Protein AF-A0A3B8X245-F1 (afdb_monomer_lite)

pLDDT: mean 92.54, std 6.57, range [59.41, 98.75]

Radius of gyration: 25.26 Å; chains: 1; bounding box: 71×53×71 Å

Foldseek 3Di:
DLCLVVVLFPVVLCLQPHQLQFWAFCDPPDPRHRPFDADPVRATWGQAPVVRHIDRSPQLPGRGDNADWDADPVRTIITGNNHVVSVVCVPCCNQLVNCCVVVVNHNVRVNVVSVVLSCQLPVVKDKAQDWDADPNRDIDRIFIARQDEDDDDDPQLVDPCSVVSVVVVVVSCSRSSFEPGVNGYDDFPPDPDPVVHPFAAFDEPVQDDPPDDGNGHNFGADPDLVSAQADPVQFQRDLQSDCGPVHVGPRVTRVLCNLVSCLVCVVHHDQEDEDDPDDNCPPSVVCNPVSVCSLADADPVRARSRRAYEYEDCDDGPCNVSHPHYDHDDDLQADWDKPDPVPPFDGDPVHTDIDIRDHPD

Structure (mmCIF, N/CA/C/O backbone):
data_AF-A0A3B8X245-F1
#
_entry.id   AF-A0A3B8X245-F1
#
loop_
_atom_site.group_PDB
_atom_site.id
_atom_site.type_symbol
_atom_site.label_atom_id
_atom_site.label_alt_id
_atom_site.label_comp_id
_atom_site.label_asym_id
_atom_site.label_entity_id
_atom_site.label_seq_id
_atom_site.pdbx_PDB_ins_code
_atom_site.Cartn_x
_atom_site.Cartn_y
_atom_site.Cartn_z
_atom_site.occupancy
_atom_site.B_iso_or_equiv
_atom_site.auth_seq_id
_atom_site.auth_comp_id
_atom_site.auth_asym_id
_atom_site.auth_atom_id
_atom_site.pdbx_PDB_model_num
ATOM 1 N N . GLN A 1 1 ? -5.609 14.063 13.220 1.00 95.25 1 GLN A N 1
ATOM 2 C CA . GLN A 1 1 ? -5.720 14.908 14.423 1.00 95.25 1 GLN A CA 1
ATOM 3 C C . GLN A 1 1 ? -7.136 15.433 14.669 1.00 95.25 1 GLN A C 1
ATOM 5 O O . GLN A 1 1 ? -7.716 15.056 15.671 1.00 95.25 1 GLN A O 1
ATOM 10 N N . GLN A 1 2 ? -7.721 16.263 13.792 1.00 97.88 2 GLN A N 1
ATOM 11 C CA . GLN A 1 2 ? -8.988 16.960 14.097 1.00 97.88 2 GLN A CA 1
ATOM 12 C C . GLN A 1 2 ? -10.164 16.022 14.438 1.00 97.88 2 GLN A C 1
ATOM 14 O O . GLN A 1 2 ? -10.872 16.276 15.404 1.00 97.88 2 GLN A O 1
ATOM 19 N N . LEU A 1 3 ? -10.308 14.894 13.730 1.00 97.88 3 LEU A N 1
ATOM 20 C CA . LEU A 1 3 ? -11.299 13.859 14.071 1.00 97.88 3 LEU A CA 1
ATOM 21 C C . LEU A 1 3 ? -11.069 13.237 15.461 1.00 97.88 3 LEU A C 1
ATOM 23 O O . LEU A 1 3 ? -12.033 12.958 16.164 1.00 97.88 3 LEU A O 1
ATOM 27 N N . LEU A 1 4 ? -9.803 13.058 15.865 1.00 97.38 4 LEU A N 1
ATOM 28 C CA . LEU A 1 4 ? -9.437 12.507 17.175 1.00 97.38 4 LEU A CA 1
ATOM 29 C C . LEU A 1 4 ? -9.792 13.480 18.302 1.00 97.38 4 LEU A C 1
ATOM 31 O O . LEU A 1 4 ? -10.423 13.079 19.269 1.00 97.38 4 LEU A O 1
ATOM 35 N N . LEU A 1 5 ? -9.439 14.761 18.149 1.00 97.19 5 LEU A N 1
ATOM 36 C CA . LEU A 1 5 ? -9.748 15.803 19.136 1.00 97.19 5 LEU A CA 1
ATOM 37 C C . LEU A 1 5 ? -11.254 16.038 19.300 1.00 97.19 5 LEU A C 1
ATOM 39 O O . LEU A 1 5 ? -11.704 16.386 20.385 1.00 97.19 5 LEU A O 1
ATOM 43 N N . ALA A 1 6 ? -12.022 15.872 18.222 1.00 96.69 6 ALA A N 1
ATOM 44 C CA . ALA A 1 6 ? -13.474 16.016 18.235 1.00 96.69 6 ALA A CA 1
ATOM 45 C C . ALA A 1 6 ? -14.215 14.728 18.641 1.00 96.69 6 ALA A C 1
ATOM 47 O O . ALA A 1 6 ? -15.444 14.725 18.634 1.00 96.69 6 ALA A O 1
ATOM 48 N N . GLU A 1 7 ? -13.490 13.635 18.914 1.00 95.69 7 GLU A N 1
ATOM 49 C CA . GLU A 1 7 ? -14.046 12.297 19.176 1.00 95.69 7 GLU A CA 1
ATOM 50 C C . GLU A 1 7 ? -15.028 11.815 18.088 1.00 95.69 7 GLU A C 1
ATOM 52 O O . GLU A 1 7 ? -15.938 11.024 18.328 1.00 95.69 7 GLU A O 1
ATOM 57 N N . LYS A 1 8 ? -14.831 12.271 16.846 1.00 97.31 8 LYS A N 1
ATOM 58 C CA . LYS A 1 8 ? -15.613 11.857 15.675 1.00 97.31 8 LYS A CA 1
ATOM 59 C C . LYS A 1 8 ? -14.971 10.617 15.059 1.00 97.31 8 LYS A C 1
ATOM 61 O O . LYS A 1 8 ? -14.338 10.683 14.004 1.00 97.31 8 LYS A O 1
ATOM 66 N N . ILE A 1 9 ? -15.089 9.507 15.786 1.00 97.75 9 ILE A N 1
ATOM 67 C CA . ILE A 1 9 ? -14.498 8.205 15.466 1.00 97.75 9 ILE A CA 1
ATOM 68 C C . ILE A 1 9 ? -15.558 7.117 15.626 1.00 97.75 9 ILE A C 1
ATOM 70 O O . ILE A 1 9 ? -16.249 7.053 16.641 1.00 97.75 9 ILE A O 1
ATOM 74 N N . ASP A 1 10 ? -15.637 6.207 14.660 1.00 97.56 10 ASP A N 1
ATOM 75 C CA . ASP A 1 10 ? -16.465 5.011 14.754 1.00 97.56 10 ASP A CA 1
ATOM 76 C C . ASP A 1 10 ? -15.732 3.914 15.549 1.00 97.56 10 ASP A C 1
ATOM 78 O O . ASP A 1 10 ? -15.137 2.981 15.007 1.00 97.56 10 ASP A O 1
ATOM 82 N N . PHE A 1 11 ? -15.726 4.048 16.878 1.00 96.38 11 PHE A N 1
ATOM 83 C CA . PHE A 1 11 ? -15.060 3.087 17.764 1.00 96.38 11 PHE A CA 1
ATOM 84 C C . PHE A 1 11 ? -15.636 1.672 17.638 1.00 96.38 11 PHE A C 1
ATOM 86 O O . PHE A 1 11 ? -14.890 0.697 17.733 1.00 96.38 11 PHE A O 1
ATOM 93 N N . ALA A 1 12 ? -16.944 1.547 17.391 1.00 93.31 12 ALA A N 1
ATOM 94 C CA . ALA A 1 12 ? -17.585 0.254 17.193 1.00 93.31 12 ALA A CA 1
ATOM 95 C C . ALA A 1 12 ? -17.055 -0.433 15.926 1.00 93.31 12 ALA A C 1
ATOM 97 O O . ALA A 1 12 ? -16.738 -1.623 15.970 1.00 93.31 12 ALA A O 1
ATOM 98 N N . TYR A 1 13 ? -16.899 0.313 14.829 1.00 94.88 13 TYR A N 1
ATOM 99 C CA . TYR A 1 13 ? -16.269 -0.176 13.606 1.00 94.88 13 TYR A CA 1
ATOM 100 C C . TYR A 1 13 ? -14.822 -0.625 13.856 1.00 94.88 13 TYR A C 1
ATOM 102 O O . TYR A 1 13 ? -14.446 -1.737 13.479 1.00 94.88 13 TYR A O 1
ATOM 110 N N . LEU A 1 14 ? -14.017 0.202 14.537 1.00 96.44 14 LEU A N 1
ATOM 111 C CA . LEU A 1 14 ? -12.614 -0.115 14.829 1.00 96.44 14 LEU A CA 1
ATOM 112 C C . LEU A 1 14 ? -12.464 -1.407 15.639 1.00 96.44 14 LEU A C 1
ATOM 114 O O . LEU A 1 14 ? -11.650 -2.254 15.277 1.00 96.44 14 LEU A O 1
ATOM 118 N N . VAL A 1 15 ? -13.260 -1.571 16.700 1.00 94.81 15 VAL A N 1
ATOM 119 C CA . VAL A 1 15 ? -13.257 -2.782 17.537 1.00 94.81 15 VAL A CA 1
ATOM 120 C C . VAL A 1 15 ? -13.668 -4.014 16.732 1.00 94.81 15 VAL A C 1
ATOM 122 O O . VAL A 1 15 ? -13.092 -5.083 16.913 1.00 94.81 15 VAL A O 1
ATOM 125 N N . ARG A 1 16 ? -14.664 -3.888 15.848 1.00 91.25 16 ARG A N 1
ATOM 126 C CA . ARG A 1 16 ? -15.237 -5.039 15.139 1.00 91.25 16 ARG A CA 1
ATOM 127 C C . ARG A 1 16 ? -14.434 -5.493 13.927 1.00 91.25 16 ARG A C 1
ATOM 129 O O . ARG A 1 16 ? -14.459 -6.687 13.642 1.00 91.25 16 ARG A O 1
ATOM 136 N N . TYR A 1 17 ? -13.815 -4.579 13.183 1.00 91.25 17 TYR A N 1
ATOM 137 C CA . TYR A 1 17 ? -13.345 -4.864 11.817 1.00 91.25 17 TYR A CA 1
ATOM 138 C C . TYR A 1 17 ? -11.871 -4.542 11.577 1.00 91.25 17 TYR A C 1
ATOM 140 O O . TYR A 1 17 ? -11.397 -4.637 10.446 1.00 91.25 17 TYR A O 1
ATOM 148 N N . THR A 1 18 ? -11.130 -4.146 12.612 1.00 93.88 18 THR A N 1
ATOM 149 C CA . THR A 1 18 ? -9.722 -3.757 12.472 1.00 93.88 18 THR A CA 1
ATOM 150 C C . THR A 1 18 ? -8.864 -4.356 13.581 1.00 93.88 18 THR A C 1
ATOM 152 O O . THR A 1 18 ? -9.361 -4.873 14.578 1.00 93.88 18 THR A O 1
ATOM 155 N N . ASN A 1 19 ? -7.548 -4.233 13.437 1.00 95.25 19 ASN A N 1
ATOM 156 C CA . ASN A 1 19 ? -6.578 -4.586 14.472 1.00 95.25 19 ASN A CA 1
ATOM 157 C C . ASN A 1 19 ? -6.356 -3.469 15.514 1.00 95.25 19 ASN A C 1
ATOM 159 O O . ASN A 1 19 ? -5.389 -3.522 16.268 1.00 95.25 19 ASN A O 1
ATOM 163 N N . ALA A 1 20 ? -7.231 -2.459 15.582 1.00 97.56 20 ALA A N 1
ATOM 164 C CA . ALA A 1 20 ? -7.113 -1.315 16.489 1.00 97.56 20 ALA A CA 1
ATOM 165 C C . ALA A 1 20 ? -6.941 -1.710 17.971 1.00 97.56 20 ALA A C 1
ATOM 167 O O . ALA A 1 20 ? -6.222 -1.036 18.707 1.00 97.56 20 ALA A O 1
ATOM 168 N N . GLY A 1 21 ? -7.579 -2.801 18.401 1.00 97.62 21 GLY A N 1
ATOM 169 C CA . GLY A 1 21 ? -7.492 -3.318 19.770 1.00 97.62 21 GLY A CA 1
ATOM 170 C C . GLY A 1 21 ? -6.406 -4.370 20.005 1.00 97.62 21 GLY A C 1
ATOM 171 O O . GLY A 1 21 ? -6.296 -4.879 21.120 1.00 97.62 21 GLY A O 1
ATOM 172 N N . TRP A 1 22 ? -5.627 -4.737 18.983 1.00 98.06 22 TRP A N 1
ATOM 173 C CA . TRP A 1 22 ? -4.540 -5.702 19.146 1.00 98.06 22 TRP A CA 1
ATOM 174 C C . TRP A 1 22 ? -3.392 -5.057 19.918 1.00 98.06 22 TRP A C 1
ATOM 176 O O . TRP A 1 22 ? -3.025 -3.908 19.658 1.00 98.06 22 TRP A O 1
ATOM 186 N N . LEU A 1 23 ? -2.818 -5.802 20.856 1.00 98.69 23 LEU A N 1
ATOM 187 C CA . LEU A 1 23 ? -1.697 -5.359 21.669 1.00 98.69 23 LEU A CA 1
ATOM 188 C C . LEU A 1 23 ? -0.399 -5.425 20.866 1.00 98.69 23 LEU A C 1
ATOM 190 O O . LEU A 1 23 ? -0.027 -6.468 20.331 1.00 98.69 23 LEU A O 1
ATOM 194 N N . VAL A 1 24 ? 0.301 -4.300 20.817 1.00 98.38 24 VAL A N 1
ATOM 195 C CA . VAL A 1 24 ? 1.635 -4.146 20.241 1.00 98.38 24 VAL A CA 1
ATOM 196 C C . VAL A 1 24 ? 2.646 -4.139 21.380 1.00 98.38 24 VAL A C 1
ATOM 198 O O . VAL A 1 24 ? 2.454 -3.436 22.371 1.00 98.38 24 VAL A O 1
ATOM 201 N N . ILE A 1 25 ? 3.710 -4.925 21.247 1.00 98.19 25 ILE A N 1
ATOM 202 C CA . ILE A 1 25 ? 4.822 -4.965 22.197 1.00 98.19 25 ILE A CA 1
ATOM 203 C C . ILE A 1 25 ? 5.540 -3.612 22.156 1.00 98.19 25 ILE A C 1
ATOM 205 O O . ILE A 1 25 ? 6.021 -3.203 21.102 1.00 98.19 25 ILE A O 1
ATOM 209 N N . ASP A 1 26 ? 5.606 -2.932 23.299 1.00 96.88 26 ASP A N 1
ATOM 210 C CA . ASP A 1 26 ? 6.295 -1.649 23.472 1.00 96.88 26 ASP A CA 1
ATOM 211 C C . ASP A 1 26 ? 7.496 -1.877 24.395 1.00 96.88 26 ASP A C 1
ATOM 213 O O . ASP A 1 26 ? 7.421 -1.751 25.625 1.00 96.88 26 ASP A O 1
ATOM 217 N N . LYS A 1 27 ? 8.596 -2.324 23.784 1.00 95.38 27 LYS A N 1
ATOM 218 C CA . LYS A 1 27 ? 9.840 -2.706 24.454 1.00 95.38 27 LYS A CA 1
ATOM 219 C C . LYS A 1 27 ? 11.038 -2.223 23.628 1.00 95.38 27 LYS A C 1
ATOM 221 O O . LYS A 1 27 ? 11.743 -3.049 23.039 1.00 95.38 27 LYS A O 1
ATOM 226 N N . PRO A 1 28 ? 11.306 -0.903 23.612 1.00 93.88 28 PRO A N 1
ATOM 227 C CA . PRO A 1 28 ? 12.330 -0.314 22.760 1.00 93.88 28 PRO A CA 1
ATOM 228 C C . PRO A 1 28 ? 13.678 -1.038 22.844 1.00 93.88 28 PRO A C 1
ATOM 230 O O . PRO A 1 28 ? 14.217 -1.262 23.930 1.00 93.88 28 PRO A O 1
ATOM 233 N N . GLY A 1 29 ? 14.225 -1.397 21.681 1.00 92.12 29 GLY A N 1
ATOM 234 C CA . GLY A 1 29 ? 15.515 -2.083 21.548 1.00 92.12 29 GLY A CA 1
ATOM 235 C C . GLY A 1 29 ? 15.463 -3.612 21.651 1.00 92.12 29 GLY A C 1
ATOM 236 O O . GLY A 1 29 ? 16.478 -4.260 21.400 1.00 92.12 29 GLY A O 1
ATOM 237 N N . ALA A 1 30 ? 14.314 -4.209 21.980 1.00 92.44 30 ALA A N 1
ATOM 238 C CA . ALA A 1 30 ? 14.121 -5.651 21.847 1.00 92.44 30 ALA A CA 1
ATOM 239 C C . ALA A 1 30 ? 13.837 -6.039 20.385 1.00 92.44 30 ALA A C 1
ATOM 241 O O . ALA A 1 30 ? 13.227 -5.281 19.639 1.00 92.44 30 ALA A O 1
ATOM 242 N N . GLY A 1 31 ? 14.233 -7.248 19.973 1.00 88.19 31 GLY A N 1
ATOM 243 C CA . GLY A 1 31 ? 14.028 -7.717 18.591 1.00 88.19 31 GLY A CA 1
ATOM 244 C C . GLY A 1 31 ? 12.560 -7.908 18.187 1.00 88.19 31 GLY A C 1
ATOM 245 O O . GLY A 1 31 ? 12.262 -7.999 17.003 1.00 88.19 31 GLY A O 1
ATOM 246 N N . ASN A 1 32 ? 11.648 -7.967 19.160 1.00 89.81 32 ASN A N 1
ATOM 247 C CA . ASN A 1 32 ? 10.203 -8.074 18.958 1.00 89.81 32 ASN A CA 1
ATOM 248 C C . ASN A 1 32 ? 9.446 -6.766 19.248 1.00 89.81 32 ASN A C 1
ATOM 250 O O . ASN A 1 32 ? 8.216 -6.780 19.305 1.00 89.81 32 ASN A O 1
ATOM 254 N N . ASP A 1 33 ? 10.160 -5.658 19.453 1.00 94.75 33 ASP A N 1
ATOM 255 C CA . ASP A 1 33 ? 9.560 -4.335 19.613 1.00 94.75 33 ASP A CA 1
ATOM 256 C C . ASP A 1 33 ? 8.705 -3.971 18.389 1.00 94.75 33 ASP A C 1
ATOM 258 O O . ASP A 1 33 ? 9.106 -4.190 17.245 1.00 94.75 33 ASP A O 1
ATOM 262 N N . GLY A 1 34 ? 7.498 -3.451 18.621 1.00 93.12 34 GLY A N 1
ATOM 263 C CA . GLY A 1 34 ? 6.558 -3.092 17.557 1.00 93.12 34 GLY A CA 1
ATOM 264 C C . GLY A 1 34 ? 5.823 -4.267 16.895 1.00 93.12 34 GLY A C 1
ATOM 265 O O . GLY A 1 34 ? 4.984 -4.030 16.023 1.00 93.12 34 GLY A O 1
ATOM 266 N N . LEU A 1 35 ? 6.081 -5.517 17.300 1.00 93.62 35 LEU A N 1
ATOM 267 C CA . LEU A 1 35 ? 5.308 -6.679 16.850 1.00 93.62 35 LEU A CA 1
ATOM 268 C C . LEU A 1 35 ? 4.018 -6.842 17.666 1.00 93.62 35 LEU A C 1
ATOM 270 O O . LEU A 1 35 ? 3.926 -6.410 18.815 1.00 93.62 35 LEU A O 1
ATOM 274 N N . PHE A 1 36 ? 3.014 -7.507 17.088 1.00 95.81 36 PHE A N 1
ATOM 275 C CA . PHE A 1 36 ? 1.818 -7.887 17.841 1.00 95.81 36 PHE A CA 1
ATOM 276 C C . PHE A 1 36 ? 2.149 -8.950 18.889 1.00 95.81 36 PHE A C 1
ATOM 278 O O . PHE A 1 36 ? 2.793 -9.955 18.581 1.00 95.81 36 PHE A O 1
ATOM 285 N N . ALA A 1 37 ? 1.658 -8.748 20.109 1.00 97.06 37 ALA A N 1
ATOM 286 C CA . ALA A 1 37 ? 1.676 -9.763 21.148 1.00 97.06 37 ALA A CA 1
ATOM 287 C C . ALA A 1 37 ? 0.764 -10.927 20.738 1.00 97.06 37 ALA A C 1
ATOM 289 O O . ALA A 1 37 ? -0.358 -10.710 20.269 1.00 97.06 37 ALA A O 1
ATOM 290 N N . ARG A 1 38 ? 1.251 -12.156 20.912 1.00 96.38 38 ARG A N 1
ATOM 291 C CA . ARG A 1 38 ? 0.539 -13.382 20.545 1.00 96.38 38 ARG A CA 1
ATOM 292 C C . ARG A 1 38 ? 0.535 -14.380 21.697 1.00 96.38 38 ARG A C 1
ATOM 294 O O . ARG A 1 38 ? 1.453 -14.361 22.516 1.00 96.38 38 ARG A O 1
ATOM 301 N N . ASP A 1 39 ? -0.497 -15.215 21.759 1.00 95.38 39 ASP A N 1
ATOM 302 C CA . ASP A 1 39 ? -0.526 -16.382 22.647 1.00 95.38 39 ASP A CA 1
ATOM 303 C C . ASP A 1 39 ? 0.306 -17.553 22.084 1.00 95.38 39 ASP A C 1
ATOM 305 O O . ASP A 1 39 ? 0.930 -17.449 21.025 1.00 95.38 39 ASP A O 1
ATOM 309 N N . GLU A 1 40 ? 0.329 -18.675 22.809 1.00 94.56 40 GLU A N 1
ATOM 310 C CA . GLU A 1 40 ? 1.066 -19.889 22.423 1.00 94.56 40 GLU A CA 1
ATOM 311 C C . GLU A 1 40 ? 0.555 -20.522 21.116 1.00 94.56 40 GLU A C 1
ATOM 313 O O . GLU A 1 40 ? 1.298 -21.227 20.435 1.00 94.56 40 GLU A O 1
ATOM 318 N N . GLU A 1 41 ? -0.694 -20.245 20.741 1.00 95.00 41 GLU A N 1
ATOM 319 C CA . GLU A 1 41 ? -1.337 -20.722 19.511 1.00 95.00 41 GLU A CA 1
ATOM 320 C C . GLU A 1 41 ? -1.095 -19.764 18.331 1.00 95.00 41 GLU A C 1
ATOM 322 O O . GLU A 1 41 ? -1.481 -20.045 17.196 1.00 95.00 41 GLU A O 1
ATOM 327 N N . GLY A 1 42 ? -0.428 -18.632 18.582 1.00 92.38 42 GLY A N 1
ATOM 328 C CA . GLY A 1 42 ? -0.141 -17.602 17.595 1.00 92.38 42 GLY A CA 1
ATOM 329 C C . GLY A 1 42 ? -1.287 -16.614 17.374 1.00 92.38 42 GLY A C 1
ATOM 330 O O . GLY A 1 42 ? -1.175 -15.760 16.487 1.00 92.38 42 GLY A O 1
ATOM 331 N N . ASN A 1 43 ? -2.367 -16.660 18.158 1.00 94.94 43 ASN A N 1
ATOM 332 C CA . ASN A 1 43 ? -3.452 -15.690 18.046 1.00 94.94 43 ASN A CA 1
ATOM 333 C C . ASN A 1 43 ? -3.000 -14.321 18.575 1.00 94.94 43 ASN A C 1
ATOM 335 O O . ASN A 1 43 ? -2.304 -14.257 19.589 1.00 94.94 43 ASN A O 1
ATOM 339 N N . PRO A 1 44 ? -3.394 -13.207 17.935 1.00 96.06 44 PRO A N 1
ATOM 340 C CA . PRO A 1 44 ? -3.111 -11.877 18.460 1.00 96.06 44 PRO A CA 1
ATOM 341 C C . PRO A 1 44 ? -3.866 -11.633 19.772 1.00 96.06 44 PRO A C 1
ATOM 343 O O . PRO A 1 44 ? -5.030 -12.010 19.917 1.00 96.06 44 PRO A O 1
ATOM 346 N N . LEU A 1 45 ? -3.215 -10.960 20.716 1.00 98.31 45 LEU A N 1
ATOM 347 C CA . LEU A 1 45 ? -3.786 -10.640 22.023 1.00 98.31 45 LEU A CA 1
ATOM 348 C C . LEU A 1 45 ? -4.453 -9.261 22.038 1.00 98.31 45 LEU A C 1
ATOM 350 O O . LEU A 1 45 ? -3.972 -8.314 21.416 1.00 98.31 45 LEU A O 1
ATOM 354 N N . CYS A 1 46 ? -5.526 -9.128 22.815 1.00 98.50 46 CYS A N 1
ATOM 355 C CA . CYS A 1 46 ? -6.112 -7.853 23.231 1.00 98.50 46 CYS A CA 1
ATOM 356 C C . CYS A 1 46 ? -6.301 -7.821 24.752 1.00 98.50 46 CYS A C 1
ATOM 358 O O . CYS A 1 46 ? -6.339 -8.869 25.397 1.00 98.50 46 CYS A O 1
ATOM 360 N N . TRP A 1 47 ? -6.506 -6.632 25.323 1.00 98.50 47 TRP A N 1
ATOM 361 C CA . TRP A 1 47 ? -7.132 -6.525 26.642 1.00 98.50 47 TRP A CA 1
ATOM 362 C C . TRP A 1 47 ? -8.649 -6.465 26.477 1.00 98.50 47 TRP A C 1
ATOM 364 O O . TRP A 1 47 ? -9.168 -5.493 25.925 1.00 98.50 47 TRP A O 1
ATOM 374 N N . ASP A 1 48 ? -9.357 -7.502 26.912 1.00 97.81 48 ASP A N 1
ATOM 375 C CA . ASP A 1 48 ? -10.811 -7.572 26.805 1.00 97.81 48 ASP A CA 1
ATOM 376 C C . ASP A 1 48 ? -11.483 -6.745 27.905 1.00 97.81 48 ASP A C 1
ATOM 378 O O . ASP A 1 48 ? -11.226 -6.922 29.094 1.00 97.81 48 ASP A O 1
ATOM 382 N N . GLY A 1 49 ? -12.363 -5.828 27.509 1.00 96.25 49 GLY A N 1
ATOM 383 C CA . GLY A 1 49 ? -13.117 -4.984 28.429 1.00 96.25 49 GLY A CA 1
ATOM 384 C C . GLY A 1 49 ? -14.190 -5.733 29.220 1.00 96.25 49 GLY A C 1
ATOM 385 O O . GLY A 1 49 ? -14.563 -5.257 30.289 1.00 96.25 49 GLY A O 1
ATOM 386 N N . ASN A 1 50 ? -14.668 -6.887 28.734 1.00 94.94 50 ASN A N 1
ATOM 387 C CA . ASN A 1 50 ? -15.692 -7.668 29.431 1.00 94.94 50 ASN A CA 1
ATOM 388 C C . ASN A 1 50 ? -15.097 -8.484 30.584 1.00 94.94 50 ASN A C 1
ATOM 390 O O . ASN A 1 50 ? -15.645 -8.476 31.685 1.00 94.94 50 ASN A O 1
ATOM 394 N N . SER A 1 51 ? -13.986 -9.187 30.343 1.00 96.31 51 SER A N 1
ATOM 395 C CA . SER A 1 51 ? -13.300 -9.976 31.374 1.00 96.31 51 SER A CA 1
ATOM 396 C C . SER A 1 51 ? -12.272 -9.185 32.185 1.00 96.31 51 SER A C 1
ATOM 398 O O . SER A 1 51 ? -11.784 -9.695 33.190 1.00 96.31 51 SER A O 1
ATOM 400 N N . ASP A 1 52 ? -11.912 -7.984 31.726 1.00 96.75 52 ASP A N 1
ATOM 401 C CA . ASP A 1 52 ? -10.808 -7.169 32.243 1.00 96.75 52 ASP A CA 1
ATOM 402 C C . ASP A 1 52 ? -9.488 -7.951 32.345 1.00 96.75 52 ASP A C 1
ATOM 404 O O . ASP A 1 52 ? -8.814 -7.968 33.374 1.00 96.75 52 ASP A O 1
ATOM 408 N N . ALA A 1 53 ? -9.150 -8.662 31.266 1.00 97.19 53 ALA A N 1
ATOM 409 C CA . ALA A 1 53 ? -7.981 -9.533 31.191 1.00 97.19 53 ALA A CA 1
ATOM 410 C C . ALA A 1 53 ? -7.475 -9.671 29.747 1.00 97.19 53 ALA A C 1
ATOM 412 O O . ALA A 1 53 ? -8.135 -9.247 28.796 1.00 97.19 53 ALA A O 1
ATOM 413 N N . LEU A 1 54 ? -6.310 -10.300 29.575 1.00 98.00 54 LEU A N 1
ATOM 414 C CA . LEU A 1 54 ? -5.824 -10.704 28.256 1.00 98.00 54 LEU A CA 1
ATOM 415 C C . LEU A 1 54 ? -6.764 -11.739 27.628 1.00 98.00 54 LEU A C 1
ATOM 417 O O . LEU A 1 54 ? -7.177 -12.692 28.287 1.00 98.00 54 LEU A O 1
ATOM 421 N N . ALA A 1 55 ? -7.050 -11.566 26.342 1.00 97.50 55 ALA A N 1
ATOM 422 C CA . ALA A 1 55 ? -7.868 -12.479 25.558 1.00 97.50 55 ALA A CA 1
ATOM 423 C C . ALA A 1 55 ? -7.370 -12.564 24.110 1.00 97.50 55 ALA A C 1
ATOM 425 O O . ALA A 1 55 ? -6.614 -11.710 23.641 1.00 97.50 55 ALA A O 1
ATOM 426 N N . ASN A 1 56 ? -7.839 -13.583 23.391 1.00 97.06 56 ASN A N 1
ATOM 427 C CA . ASN A 1 56 ? -7.662 -13.689 21.947 1.00 97.06 56 ASN A CA 1
ATOM 428 C C . ASN A 1 56 ? -8.473 -12.583 21.245 1.00 97.06 56 ASN A C 1
ATOM 430 O O . ASN A 1 56 ? -9.704 -12.577 21.302 1.00 97.06 56 ASN A O 1
ATOM 434 N N . ALA A 1 57 ? -7.786 -11.678 20.547 1.00 95.44 57 ALA A N 1
ATOM 435 C CA . ALA A 1 57 ? -8.398 -10.550 19.847 1.00 95.44 57 ALA A CA 1
ATOM 436 C C . ALA A 1 57 ? -9.279 -10.964 18.656 1.00 95.44 57 ALA A C 1
ATOM 438 O O . ALA A 1 57 ? -10.071 -10.159 18.172 1.00 95.44 57 ALA A O 1
ATOM 439 N N . MET A 1 58 ? -9.148 -12.207 18.184 1.00 92.75 58 MET A N 1
ATOM 440 C CA . MET A 1 58 ? -9.961 -12.789 17.113 1.00 92.75 58 MET A CA 1
ATOM 441 C C . MET A 1 58 ? -11.217 -13.500 17.627 1.00 92.75 58 MET A C 1
ATOM 443 O O . MET A 1 58 ? -12.022 -13.968 16.821 1.00 92.75 58 MET A O 1
ATOM 447 N N . ALA A 1 59 ? -11.409 -13.615 18.945 1.00 93.19 59 ALA A N 1
ATOM 448 C CA . ALA A 1 59 ? -12.602 -14.251 19.487 1.00 93.19 59 ALA A CA 1
ATOM 449 C C . ALA A 1 59 ? -13.851 -13.395 19.203 1.00 93.19 59 ALA A C 1
ATOM 451 O O . ALA A 1 59 ? -13.884 -12.205 19.502 1.00 93.19 59 ALA A O 1
ATOM 452 N N . ALA A 1 60 ? -14.918 -14.014 18.686 1.00 88.88 60 ALA A N 1
ATOM 453 C CA . ALA A 1 60 ? -16.150 -13.323 18.275 1.00 88.88 60 ALA A CA 1
ATOM 454 C C . ALA A 1 60 ? -16.807 -12.469 19.383 1.00 88.88 60 ALA A C 1
ATOM 456 O O . ALA A 1 60 ? -17.473 -11.471 19.089 1.00 88.88 60 ALA A O 1
ATOM 457 N N . GLY A 1 61 ? -16.633 -12.879 20.645 1.00 88.38 61 GLY A N 1
ATOM 458 C CA . GLY A 1 61 ? -17.147 -12.197 21.836 1.00 88.38 61 GLY A CA 1
ATOM 459 C C . GLY A 1 61 ? -16.156 -11.248 22.515 1.00 88.38 61 GLY A C 1
ATOM 460 O O . GLY A 1 61 ? -16.501 -10.680 23.551 1.00 88.38 61 GLY A O 1
ATOM 461 N N . ALA A 1 62 ? -14.944 -11.086 21.977 1.00 92.62 62 ALA A N 1
ATOM 462 C CA . ALA A 1 62 ? -13.976 -10.151 22.530 1.00 92.62 62 ALA A CA 1
ATOM 463 C C . ALA A 1 62 ? -14.479 -8.708 22.379 1.00 92.62 62 ALA A C 1
ATOM 465 O O . ALA A 1 62 ? -15.026 -8.316 21.346 1.00 92.62 62 ALA A O 1
ATOM 466 N N . SER A 1 63 ? -14.232 -7.900 23.405 1.00 95.06 63 SER A N 1
ATOM 467 C CA . SER A 1 63 ? -14.436 -6.456 23.423 1.00 95.06 63 SER A CA 1
ATOM 468 C C . SER A 1 63 ? -13.109 -5.738 23.718 1.00 95.06 63 SER A C 1
ATOM 470 O O . SER A 1 63 ? -12.945 -5.178 24.808 1.00 95.06 63 SER A O 1
ATOM 472 N N . PRO A 1 64 ? -12.147 -5.739 22.771 1.00 97.31 64 PRO A N 1
ATOM 473 C CA . PRO A 1 64 ? -10.853 -5.087 22.940 1.00 97.31 64 PRO A CA 1
ATOM 474 C C . PRO A 1 64 ? -10.945 -3.633 23.420 1.00 97.31 64 PRO A C 1
ATOM 476 O O . PRO A 1 64 ? -11.628 -2.804 22.811 1.00 97.31 64 PRO A O 1
ATOM 479 N N . ARG A 1 65 ? -10.190 -3.287 24.466 1.00 97.94 65 ARG A N 1
ATOM 480 C CA . ARG A 1 65 ? -9.932 -1.889 24.824 1.00 97.94 65 ARG A CA 1
ATOM 481 C C . ARG A 1 65 ? -8.983 -1.262 23.802 1.00 97.94 65 ARG A C 1
ATOM 483 O O . ARG A 1 65 ? -7.955 -1.838 23.456 1.00 97.94 65 ARG A O 1
ATOM 490 N N . LEU A 1 66 ? -9.321 -0.061 23.340 1.00 98.00 66 LEU A N 1
ATOM 491 C CA . LEU A 1 66 ? -8.541 0.661 22.327 1.00 98.00 66 LEU A CA 1
ATOM 492 C C . LEU A 1 66 ? -7.463 1.579 22.917 1.00 98.00 66 LEU A C 1
ATOM 494 O O . LEU A 1 66 ? -6.587 2.031 22.188 1.00 98.00 66 LEU A O 1
ATOM 498 N N . THR A 1 67 ? -7.523 1.854 24.217 1.00 97.12 67 THR A N 1
ATOM 499 C CA . THR A 1 67 ? -6.607 2.758 24.920 1.00 97.12 67 THR A CA 1
ATOM 500 C C . THR A 1 67 ? -5.995 2.088 26.143 1.00 97.12 67 THR A C 1
ATOM 502 O O . THR A 1 67 ? -6.475 1.047 26.608 1.00 97.12 67 THR A O 1
ATOM 505 N N . GLY A 1 68 ? -4.935 2.696 26.672 1.00 96.75 68 GLY A N 1
ATOM 506 C CA . GLY A 1 68 ? -4.256 2.252 27.889 1.00 96.75 68 GLY A CA 1
ATOM 507 C C . GLY A 1 68 ? -2.968 1.474 27.641 1.00 96.75 68 GLY A C 1
ATOM 508 O O . GLY A 1 68 ? -2.494 1.337 26.516 1.00 96.75 68 GLY A O 1
ATOM 509 N N . GLU A 1 69 ? -2.387 0.993 28.734 1.00 97.94 69 GLU A N 1
ATOM 510 C CA . GLU A 1 69 ? -1.130 0.252 28.745 1.00 97.94 69 GLU A CA 1
ATOM 511 C C . GLU A 1 69 ? -1.305 -0.982 29.610 1.00 97.94 69 GLU A C 1
ATOM 513 O O . GLU A 1 69 ? -1.862 -0.907 30.707 1.00 97.94 69 GLU A O 1
ATOM 518 N N . TYR A 1 70 ? -0.833 -2.111 29.103 1.00 98.12 70 TYR A N 1
ATOM 519 C CA . TYR A 1 70 ? -1.058 -3.412 29.707 1.00 98.12 70 TYR A CA 1
ATOM 520 C C . TYR A 1 70 ? 0.269 -4.142 29.863 1.00 98.12 70 TYR A C 1
ATOM 522 O O . TYR A 1 70 ? 1.228 -3.900 29.128 1.00 98.12 70 TYR A O 1
ATOM 530 N N . THR A 1 71 ? 0.314 -5.049 30.830 1.00 97.56 71 THR A N 1
ATOM 531 C CA . THR A 1 71 ? 1.494 -5.866 31.110 1.00 97.56 71 THR A CA 1
ATOM 532 C C . THR A 1 71 ? 1.191 -7.304 30.720 1.00 97.56 71 THR A C 1
ATOM 534 O O . THR A 1 71 ? 0.228 -7.896 31.209 1.00 97.56 71 THR A O 1
ATOM 537 N N . LEU A 1 72 ? 2.004 -7.857 29.823 1.00 96.94 72 LEU A N 1
ATOM 538 C CA . LEU A 1 72 ? 1.963 -9.264 29.433 1.00 96.94 72 LEU A CA 1
ATOM 539 C C . LEU A 1 72 ? 2.476 -10.163 30.580 1.00 96.94 72 LEU A C 1
ATOM 541 O O . LEU A 1 72 ? 3.134 -9.669 31.499 1.00 96.94 72 LEU A O 1
ATOM 545 N N . PRO A 1 73 ? 2.217 -11.486 30.554 1.00 95.12 73 PRO A N 1
ATOM 546 C CA . PRO A 1 73 ? 2.602 -12.389 31.646 1.00 95.12 73 PRO A CA 1
ATOM 547 C C . PRO A 1 73 ? 4.110 -12.434 31.940 1.00 95.12 73 PRO A C 1
ATOM 549 O O . PRO A 1 73 ? 4.512 -12.699 33.070 1.00 95.12 73 PRO A O 1
ATOM 552 N N . ASP A 1 74 ? 4.947 -12.148 30.941 1.00 94.00 74 ASP A N 1
ATOM 553 C CA . ASP A 1 74 ? 6.408 -12.066 31.058 1.00 94.00 74 ASP A CA 1
ATOM 554 C C . ASP A 1 74 ? 6.905 -10.706 31.601 1.00 94.00 74 ASP A C 1
ATOM 556 O O . ASP A 1 74 ? 8.111 -10.470 31.685 1.00 94.00 74 ASP A O 1
ATOM 560 N N . GLY A 1 75 ? 5.987 -9.800 31.955 1.00 95.56 75 GLY A N 1
ATOM 561 C CA . GLY A 1 75 ? 6.279 -8.441 32.405 1.00 95.56 75 GLY A CA 1
ATOM 562 C C . GLY A 1 75 ? 6.499 -7.433 31.273 1.00 95.56 75 GLY A C 1
ATOM 563 O O . GLY A 1 75 ? 6.756 -6.262 31.553 1.00 95.56 75 GLY A O 1
ATOM 564 N N . THR A 1 76 ? 6.409 -7.848 30.006 1.00 96.88 76 THR A N 1
ATOM 565 C CA . THR A 1 76 ? 6.573 -6.950 28.859 1.00 96.88 76 THR A CA 1
ATOM 566 C C . THR A 1 76 ? 5.383 -5.990 28.757 1.00 96.88 76 THR A C 1
ATOM 568 O O . THR A 1 76 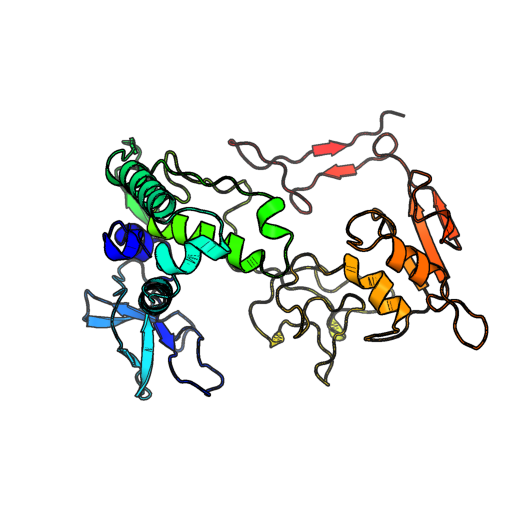? 4.225 -6.391 28.870 1.00 96.88 76 THR A O 1
ATOM 571 N N . ARG A 1 77 ? 5.663 -4.702 28.533 1.00 98.06 77 ARG A N 1
ATOM 572 C CA . ARG A 1 77 ? 4.640 -3.678 28.290 1.00 98.06 77 ARG A CA 1
ATOM 573 C C . ARG A 1 77 ? 4.070 -3.835 26.882 1.00 98.06 77 ARG A C 1
ATOM 575 O O . ARG A 1 77 ? 4.814 -4.035 25.923 1.00 98.06 77 ARG A O 1
ATOM 582 N N . ALA A 1 78 ? 2.754 -3.727 26.766 1.00 98.31 78 ALA A N 1
ATOM 583 C CA . ALA A 1 78 ? 2.049 -3.763 25.499 1.00 98.31 78 ALA A CA 1
ATOM 584 C C . ALA A 1 78 ? 0.928 -2.719 25.456 1.00 98.31 78 ALA A C 1
ATOM 586 O O . ALA A 1 78 ? 0.308 -2.391 26.470 1.00 98.31 78 ALA A O 1
ATOM 587 N N . VAL A 1 79 ? 0.679 -2.183 24.266 1.00 98.50 79 VAL A N 1
ATOM 588 C CA . VAL A 1 79 ? -0.203 -1.034 24.042 1.00 98.50 79 VAL A CA 1
ATOM 589 C C . VAL A 1 79 ? -1.119 -1.338 22.853 1.00 98.50 79 VAL A C 1
ATOM 591 O O . VAL A 1 79 ? -0.628 -1.864 21.853 1.00 98.50 79 VAL A O 1
ATOM 594 N N . PRO A 1 80 ? -2.431 -1.043 22.905 1.00 98.62 80 PRO A N 1
ATOM 595 C CA . PRO A 1 80 ? -3.298 -1.232 21.746 1.00 98.62 80 PRO A CA 1
ATOM 596 C C . PRO A 1 80 ? -2.809 -0.441 20.524 1.00 98.62 80 PRO A C 1
ATOM 598 O O . PRO A 1 80 ? -2.346 0.696 20.645 1.00 98.62 80 PRO A O 1
ATOM 601 N N . ALA A 1 81 ? -2.953 -1.005 19.324 1.00 98.31 81 ALA A N 1
ATOM 602 C CA . ALA A 1 81 ? -2.529 -0.347 18.086 1.00 98.31 81 ALA A CA 1
ATOM 603 C C . ALA A 1 81 ? -3.187 1.034 17.880 1.00 98.31 81 ALA A C 1
ATOM 605 O O . ALA A 1 81 ? -2.546 1.964 17.381 1.00 98.31 81 ALA A O 1
ATOM 606 N N . PHE A 1 82 ? -4.450 1.191 18.293 1.00 98.31 82 PHE A N 1
ATOM 607 C CA . PHE A 1 82 ? -5.156 2.472 18.247 1.00 98.31 82 PHE A CA 1
ATOM 608 C C . PHE A 1 82 ? -4.507 3.529 19.137 1.00 98.31 82 PHE A C 1
ATOM 610 O O . PHE A 1 82 ? -4.320 4.650 18.679 1.00 98.31 82 PHE A O 1
ATOM 617 N N . GLU A 1 83 ? -4.126 3.185 20.367 1.00 98.12 83 GLU A N 1
ATOM 618 C CA . GLU A 1 83 ? -3.460 4.099 21.300 1.00 98.12 83 GLU A CA 1
ATOM 619 C C . GLU A 1 83 ? -2.154 4.642 20.699 1.00 98.12 83 GLU A C 1
ATOM 621 O O . GLU A 1 83 ? -1.919 5.850 20.714 1.00 98.12 83 GLU A O 1
ATOM 626 N N . LEU A 1 84 ? -1.333 3.782 20.084 1.00 97.56 84 LEU A N 1
ATOM 627 C CA . LEU A 1 84 ? -0.100 4.204 19.406 1.00 97.56 84 LEU A CA 1
ATOM 628 C C . LEU A 1 84 ? -0.381 5.150 18.227 1.00 97.56 84 LEU A C 1
ATOM 630 O O . LEU A 1 84 ? 0.298 6.167 18.058 1.00 97.56 84 LEU A O 1
ATOM 634 N N . MET A 1 85 ? -1.400 4.838 17.421 1.00 97.44 85 MET A N 1
ATOM 635 C CA . MET A 1 85 ? -1.841 5.689 16.314 1.00 97.44 85 MET A CA 1
ATOM 636 C C . MET A 1 85 ? -2.355 7.042 16.827 1.00 97.44 85 MET A C 1
ATOM 638 O O . MET A 1 85 ? -1.939 8.086 16.320 1.00 97.44 85 MET A O 1
ATOM 642 N N . ALA A 1 86 ? -3.204 7.036 17.854 1.00 97.62 86 ALA A N 1
ATOM 643 C CA . ALA A 1 86 ? -3.785 8.231 18.446 1.00 97.62 86 ALA A CA 1
ATOM 644 C C . ALA A 1 86 ? -2.698 9.134 19.034 1.00 97.62 86 ALA A C 1
ATOM 646 O O . ALA A 1 86 ? -2.645 10.304 18.665 1.00 97.62 86 ALA A O 1
ATOM 647 N N . ARG A 1 87 ? -1.771 8.593 19.842 1.00 96.56 87 ARG A N 1
ATOM 648 C CA . ARG A 1 87 ? -0.606 9.330 20.370 1.00 96.56 87 ARG A CA 1
ATOM 649 C C . ARG A 1 87 ? 0.168 10.023 19.255 1.00 96.56 87 ARG A C 1
ATOM 651 O O . ARG A 1 87 ? 0.435 11.216 19.342 1.00 96.56 87 ARG A O 1
ATOM 658 N N . ARG A 1 88 ? 0.471 9.296 18.172 1.00 96.19 88 ARG A N 1
ATOM 659 C CA . ARG A 1 88 ? 1.203 9.852 17.028 1.00 96.19 88 ARG A CA 1
ATOM 660 C C . ARG A 1 88 ? 0.454 11.006 16.368 1.00 96.19 88 ARG A C 1
ATOM 662 O O . ARG A 1 88 ? 1.068 12.019 16.071 1.00 96.19 88 ARG A O 1
ATOM 669 N N . TYR A 1 89 ? -0.838 10.845 16.087 1.00 96.56 89 TYR A N 1
ATOM 670 C CA . TYR A 1 89 ? -1.612 11.836 15.331 1.00 96.56 89 TYR A CA 1
ATOM 671 C C . TYR A 1 89 ? -2.239 12.939 16.185 1.00 96.56 89 TYR A C 1
ATOM 673 O O . TYR A 1 89 ? -2.826 13.858 15.607 1.00 96.56 89 TYR A O 1
ATOM 681 N N . LEU A 1 90 ? -2.165 12.839 17.513 1.00 97.50 90 LEU A N 1
ATOM 682 C CA . LEU A 1 90 ? -2.505 13.905 18.454 1.00 97.50 90 LEU A CA 1
ATOM 683 C C . LEU A 1 90 ? -1.333 14.853 18.713 1.00 97.50 90 LEU A C 1
ATOM 685 O O . LEU A 1 90 ? -1.586 15.974 19.137 1.00 97.50 90 LEU A O 1
ATOM 689 N N . ASP A 1 91 ? -0.100 14.446 18.402 1.00 97.88 91 ASP A N 1
ATOM 690 C CA . ASP A 1 91 ? 1.082 15.306 18.479 1.00 97.88 91 ASP A CA 1
ATOM 691 C C . ASP A 1 91 ? 0.875 16.632 17.719 1.00 97.88 91 ASP A C 1
ATOM 693 O O . ASP A 1 91 ? 0.279 16.665 16.632 1.00 97.88 91 ASP A O 1
ATOM 697 N N . ASP A 1 92 ? 1.370 17.728 18.296 1.00 97.19 92 ASP A N 1
ATOM 698 C CA . ASP A 1 92 ? 1.214 19.087 17.768 1.00 97.19 92 ASP A CA 1
ATOM 699 C C . ASP A 1 92 ? 1.833 19.262 16.374 1.00 97.19 92 ASP A C 1
ATOM 701 O O . ASP A 1 92 ? 1.381 20.118 15.607 1.00 97.19 92 ASP A O 1
ATOM 705 N N . ALA A 1 93 ? 2.793 18.414 15.988 1.00 97.25 93 ALA A N 1
ATOM 706 C CA . ALA A 1 93 ? 3.353 18.376 14.639 1.00 97.25 93 ALA A CA 1
ATOM 707 C C . ALA A 1 93 ? 2.307 18.043 13.558 1.00 97.25 93 ALA A C 1
ATOM 709 O O . ALA A 1 93 ? 2.513 18.367 12.390 1.00 97.25 93 ALA A O 1
ATOM 710 N N . TYR A 1 94 ? 1.174 17.429 13.925 1.00 96.88 94 TYR A N 1
ATOM 711 C CA . TYR A 1 94 ? 0.045 17.166 13.021 1.00 96.88 94 TYR A CA 1
ATOM 712 C C . TYR A 1 94 ? -1.086 18.197 13.148 1.00 96.88 94 TYR A C 1
ATOM 714 O O . TYR A 1 94 ? -2.179 17.979 12.607 1.00 96.88 94 TYR A O 1
ATOM 722 N N . SER A 1 95 ? -0.852 19.307 13.857 1.00 98.06 95 SER A N 1
ATOM 723 C CA . SER A 1 95 ? -1.825 20.394 13.940 1.00 98.06 95 SER A CA 1
ATOM 724 C C . SER A 1 95 ? -2.048 21.069 12.588 1.00 98.06 95 SER A C 1
ATOM 726 O O . SER A 1 95 ? -1.114 21.161 11.788 1.00 98.06 95 SER A O 1
ATOM 728 N N . PRO A 1 96 ? -3.272 21.560 12.304 1.00 98.31 96 PRO A N 1
ATOM 729 C CA . PRO A 1 96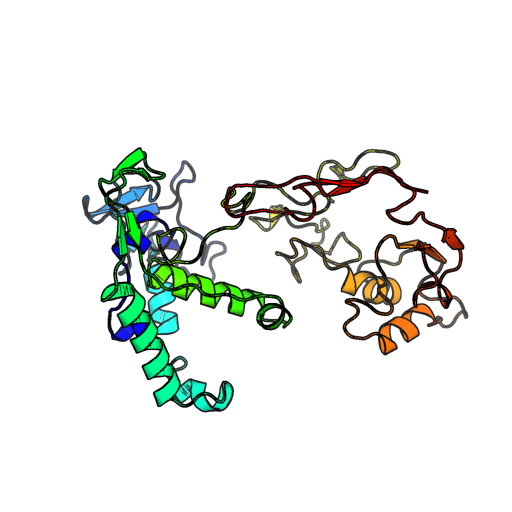 ? -3.544 22.348 11.109 1.00 98.31 96 PRO A CA 1
ATOM 730 C C . PRO A 1 96 ? -2.554 23.500 10.924 1.00 98.31 96 PRO A C 1
ATOM 732 O O . PRO A 1 96 ? -2.158 23.778 9.801 1.00 98.31 96 PRO A O 1
ATOM 735 N N . GLU A 1 97 ? -2.137 24.140 12.017 1.00 98.31 97 GLU A N 1
ATOM 736 C CA . GLU A 1 97 ? -1.113 25.185 12.033 1.00 98.31 97 GLU A CA 1
ATOM 737 C C . GLU A 1 97 ? 0.256 24.654 11.607 1.00 98.31 97 GLU A C 1
ATOM 739 O O . GLU A 1 97 ? 0.877 25.238 10.723 1.00 98.31 97 GLU A O 1
ATOM 744 N N . ALA A 1 98 ? 0.713 23.546 12.195 1.00 98.19 98 ALA A N 1
ATOM 745 C CA . ALA A 1 98 ? 2.037 22.992 11.924 1.00 98.19 98 ALA A CA 1
ATOM 746 C C . ALA A 1 98 ? 2.205 22.506 10.476 1.00 98.19 98 ALA A C 1
ATOM 748 O O . ALA A 1 98 ? 3.297 22.598 9.919 1.00 98.19 98 ALA A O 1
ATOM 749 N N . VAL A 1 99 ? 1.136 21.999 9.851 1.00 97.62 99 VAL A N 1
ATOM 750 C CA . VAL A 1 99 ? 1.209 21.402 8.504 1.00 97.62 99 VAL A CA 1
ATOM 751 C C . VAL A 1 99 ? 0.805 22.356 7.375 1.00 97.62 99 VAL A C 1
ATOM 753 O O . VAL A 1 99 ? 0.970 22.009 6.202 1.00 97.62 99 VAL A O 1
ATOM 756 N N . ALA A 1 100 ? 0.257 23.535 7.683 1.00 98.06 100 ALA A N 1
ATOM 757 C CA . ALA A 1 100 ? -0.309 24.432 6.672 1.00 98.06 100 ALA A CA 1
ATOM 758 C C . ALA A 1 100 ? 0.721 24.890 5.636 1.00 98.06 100 ALA A C 1
ATOM 760 O O . ALA A 1 100 ? 0.467 24.785 4.437 1.00 98.06 100 ALA A O 1
ATOM 761 N N . ASP A 1 101 ? 1.898 25.327 6.085 1.00 97.31 101 ASP A N 1
ATOM 762 C CA . ASP A 1 101 ? 2.950 25.818 5.191 1.00 97.31 101 ASP A CA 1
ATOM 763 C C . ASP A 1 101 ? 3.489 24.700 4.289 1.00 97.31 101 ASP A C 1
ATOM 765 O O . ASP A 1 101 ? 3.679 24.900 3.091 1.00 97.31 101 ASP A O 1
ATOM 769 N N . GLN A 1 102 ? 3.674 23.495 4.841 1.00 96.06 102 GLN A N 1
ATOM 770 C CA . GLN A 1 102 ? 4.175 22.340 4.091 1.00 96.06 102 GLN A CA 1
ATOM 771 C C . GLN A 1 102 ? 3.165 21.837 3.051 1.00 96.06 102 GLN A C 1
ATOM 773 O O . GLN A 1 102 ? 3.550 21.406 1.965 1.00 96.06 102 GLN A O 1
ATOM 778 N N . THR A 1 103 ? 1.877 21.845 3.392 1.00 95.81 103 THR A N 1
ATOM 779 C CA . THR A 1 103 ? 0.814 21.326 2.518 1.00 95.81 103 THR A CA 1
ATOM 780 C C . THR A 1 103 ? 0.271 22.373 1.548 1.00 95.81 103 THR A C 1
ATOM 782 O O . THR A 1 103 ? -0.359 22.011 0.556 1.00 95.81 103 THR A O 1
ATOM 785 N N . GLY A 1 104 ? 0.474 23.662 1.833 1.00 97.69 104 GLY A N 1
ATOM 786 C CA . GLY A 1 104 ? -0.171 24.769 1.128 1.00 97.69 104 GLY A CA 1
ATOM 787 C C . GLY A 1 104 ? -1.674 24.893 1.414 1.00 97.69 104 GLY A C 1
ATOM 788 O O . GLY A 1 104 ? -2.367 25.640 0.723 1.00 97.69 104 GLY A O 1
ATOM 789 N N . VAL A 1 105 ? -2.203 24.168 2.408 1.00 98.19 105 VAL A N 1
ATOM 790 C CA . VAL A 1 105 ? -3.626 24.169 2.774 1.00 98.19 105 VAL A CA 1
ATOM 791 C C . VAL A 1 105 ? -3.810 24.928 4.082 1.00 98.19 105 VAL A C 1
ATOM 793 O O . VAL A 1 105 ? -3.198 24.605 5.094 1.00 98.19 105 VAL A O 1
ATOM 796 N N . THR A 1 106 ? -4.684 25.938 4.091 1.00 98.50 106 THR A N 1
ATOM 797 C CA . THR A 1 106 ? -4.860 26.781 5.282 1.00 98.50 106 THR A CA 1
ATOM 798 C C . THR A 1 106 ? -5.398 25.985 6.480 1.00 98.50 106 THR A C 1
ATOM 800 O O . THR A 1 106 ? -6.232 25.089 6.289 1.00 98.50 106 THR A O 1
ATOM 803 N N . PRO A 1 107 ? -5.044 26.357 7.728 1.00 98.69 107 PRO A N 1
ATOM 804 C CA . PRO A 1 107 ? -5.546 25.671 8.920 1.00 98.69 107 PRO A CA 1
ATOM 805 C C . PRO A 1 107 ? -7.080 25.614 8.977 1.00 98.69 107 PRO A C 1
ATOM 807 O O . PRO A 1 107 ? -7.667 24.599 9.353 1.00 98.69 107 PRO A O 1
ATOM 810 N N . GLY A 1 108 ? -7.749 26.694 8.553 1.00 98.69 108 GLY A N 1
ATOM 811 C CA . GLY A 1 108 ? -9.209 26.753 8.458 1.00 98.69 108 GLY A CA 1
ATOM 812 C C . GLY A 1 108 ? -9.788 25.756 7.450 1.00 98.69 108 GLY A C 1
ATOM 813 O O . GLY A 1 108 ? -10.808 25.134 7.730 1.00 98.69 108 GLY A O 1
ATOM 814 N N . THR A 1 109 ? -9.116 25.539 6.315 1.00 98.75 109 THR A N 1
ATOM 815 C CA . THR A 1 109 ? -9.534 24.537 5.322 1.00 98.75 109 THR A CA 1
ATOM 816 C C . THR A 1 109 ? -9.375 23.121 5.860 1.00 98.75 109 THR A C 1
ATOM 818 O O . THR A 1 109 ? -10.295 22.325 5.714 1.00 98.75 109 THR A O 1
ATOM 821 N N . ILE A 1 110 ? -8.262 22.812 6.530 1.00 98.44 110 ILE A N 1
ATOM 822 C CA . ILE A 1 110 ? -8.033 21.489 7.132 1.00 98.44 110 ILE A CA 1
ATOM 823 C C . ILE A 1 110 ? -9.126 21.167 8.160 1.00 98.44 110 ILE A C 1
ATOM 825 O O . ILE A 1 110 ? -9.709 20.084 8.126 1.00 98.44 110 ILE A O 1
ATOM 829 N N . ARG A 1 111 ? -9.443 22.118 9.049 1.00 98.56 111 ARG A N 1
ATOM 830 C CA . ARG A 1 111 ? -10.522 21.962 10.038 1.00 98.56 111 ARG A CA 1
ATOM 831 C C . ARG A 1 111 ? -11.885 21.788 9.386 1.00 98.56 111 ARG A C 1
ATOM 833 O O . ARG A 1 111 ? -12.619 20.883 9.769 1.00 98.56 111 ARG A O 1
ATOM 840 N N . ARG A 1 112 ? -12.203 22.626 8.395 1.00 98.62 112 ARG A N 1
ATOM 841 C CA . ARG A 1 112 ? -13.462 22.544 7.650 1.00 98.62 112 ARG A CA 1
ATOM 842 C C . ARG A 1 112 ? -13.616 21.177 6.987 1.00 98.62 112 ARG A C 1
ATOM 844 O O . ARG A 1 112 ? -14.635 20.540 7.197 1.00 98.62 112 ARG A O 1
ATOM 851 N N . LEU A 1 113 ? -12.595 20.695 6.275 1.00 98.19 113 LEU A N 1
ATOM 852 C CA . LEU A 1 113 ? -12.622 19.376 5.637 1.00 98.19 113 LEU A CA 1
ATOM 853 C C . LEU A 1 113 ? -12.812 18.250 6.661 1.00 98.19 113 LEU A C 1
ATOM 855 O O . LEU A 1 113 ? -13.611 17.351 6.435 1.00 98.19 113 LEU A O 1
ATOM 859 N N . ALA A 1 114 ? -12.121 18.300 7.804 1.00 98.25 114 ALA A N 1
ATOM 860 C CA . ALA A 1 114 ? -12.320 17.312 8.864 1.00 98.25 114 ALA A CA 1
ATOM 861 C C . ALA A 1 114 ? -13.749 17.345 9.435 1.00 98.25 114 ALA A C 1
ATOM 863 O O . ALA A 1 114 ? -14.323 16.289 9.689 1.00 98.25 114 ALA A O 1
ATOM 864 N N . SER A 1 115 ? -14.324 18.539 9.605 1.00 98.38 115 SER A N 1
ATOM 865 C CA . SER A 1 115 ? -15.705 18.716 10.065 1.00 98.38 115 SER A CA 1
ATOM 866 C C . SER A 1 115 ? -16.720 18.203 9.046 1.00 98.38 115 SER A C 1
ATOM 868 O O . SER A 1 115 ? -17.625 17.478 9.429 1.00 98.38 115 SER A O 1
ATOM 870 N N . GLU A 1 116 ? -16.553 18.526 7.762 1.00 98.19 116 GLU A N 1
ATOM 871 C CA . GLU A 1 116 ? -17.431 18.061 6.678 1.00 98.19 116 GLU A CA 1
ATOM 872 C C . GLU A 1 116 ? -17.404 16.531 6.556 1.00 98.19 116 GLU A C 1
ATOM 874 O O . GLU A 1 116 ? -18.448 15.902 6.402 1.00 98.19 116 GLU A O 1
ATOM 879 N N . LEU A 1 117 ? -16.223 15.912 6.690 1.00 98.00 117 LEU A N 1
ATOM 880 C CA . LEU A 1 117 ? -16.091 14.452 6.725 1.00 98.00 117 LEU A CA 1
ATOM 881 C C . LEU A 1 117 ? -16.813 13.840 7.934 1.00 98.00 117 LEU A C 1
ATOM 883 O O . LEU A 1 117 ? -17.484 12.821 7.791 1.00 98.00 117 LEU A O 1
ATOM 887 N N . ALA A 1 118 ? -16.678 14.449 9.115 1.00 98.06 118 ALA A N 1
ATOM 888 C CA . ALA A 1 118 ? -17.353 13.984 10.322 1.00 98.06 118 ALA A CA 1
ATOM 889 C C . ALA A 1 118 ? -18.878 14.147 10.235 1.00 98.06 118 ALA A C 1
ATOM 891 O O . ALA A 1 118 ? -19.605 13.234 10.613 1.00 98.06 118 ALA A O 1
ATOM 892 N N . GLU A 1 119 ? -19.366 15.279 9.732 1.00 98.06 119 GLU A N 1
ATOM 893 C CA . GLU A 1 119 ? -20.794 15.533 9.532 1.00 98.06 119 GLU A CA 1
ATOM 894 C C . GLU A 1 119 ? -21.389 14.511 8.556 1.00 98.06 119 GLU A C 1
ATOM 896 O O . GLU A 1 119 ? -22.353 13.824 8.889 1.00 98.06 119 GLU A O 1
ATOM 901 N N . ALA A 1 120 ? -20.764 14.327 7.389 1.00 97.56 120 ALA A N 1
ATOM 902 C CA . ALA A 1 120 ? -21.220 13.350 6.404 1.00 97.56 120 ALA A CA 1
ATOM 903 C C . ALA A 1 120 ? -21.231 11.920 6.970 1.00 97.56 120 ALA A C 1
ATOM 905 O O . ALA A 1 120 ? -22.195 11.190 6.768 1.00 97.56 120 ALA A O 1
ATOM 906 N N . ALA A 1 121 ? -20.192 11.516 7.709 1.00 97.25 121 ALA A N 1
ATOM 907 C CA . ALA A 1 121 ? -20.125 10.175 8.283 1.00 97.25 121 ALA A CA 1
ATOM 908 C C . ALA A 1 121 ? -21.136 9.963 9.427 1.00 97.25 121 ALA A C 1
ATOM 910 O O . ALA A 1 121 ? -21.821 8.941 9.460 1.00 97.25 121 ALA A O 1
ATOM 911 N N . PHE A 1 122 ? -21.239 10.894 10.377 1.00 96.56 122 PHE A N 1
ATOM 912 C CA . PHE A 1 122 ? -21.950 10.660 11.641 1.00 96.56 122 PHE A CA 1
ATOM 913 C C . PHE A 1 122 ? -23.348 11.280 11.716 1.00 96.56 122 PHE A C 1
ATOM 915 O O . PHE A 1 122 ? -24.158 10.817 12.512 1.00 96.56 122 PHE A O 1
ATOM 922 N N . GLU A 1 123 ? -23.648 12.302 10.914 1.00 96.69 123 GLU A N 1
ATOM 923 C CA . GLU A 1 123 ? -24.933 13.021 10.954 1.00 96.69 123 GLU A CA 1
ATOM 924 C C . GLU A 1 123 ? -25.819 12.708 9.742 1.00 96.69 123 GLU A C 1
ATOM 926 O O . GLU A 1 123 ? -27.030 12.911 9.793 1.00 96.69 123 GLU A O 1
ATOM 931 N N . GLN A 1 124 ? -25.240 12.150 8.674 1.00 96.06 124 GLN A N 1
ATOM 932 C CA . GLN A 1 124 ? -25.951 11.717 7.465 1.00 96.06 124 GLN A CA 1
ATOM 933 C C . GLN A 1 124 ? -25.878 10.194 7.279 1.00 96.06 124 GLN A C 1
ATOM 935 O O . GLN A 1 124 ? -25.719 9.693 6.168 1.00 96.06 124 GLN A O 1
ATOM 940 N N . GLU A 1 125 ? -25.969 9.448 8.381 1.00 94.62 125 GLU A N 1
ATOM 941 C CA . GLU A 1 125 ? -25.912 7.985 8.380 1.00 94.62 125 GLU A CA 1
ATOM 942 C C . GLU A 1 125 ? -26.980 7.369 7.456 1.00 94.62 125 GLU A C 1
ATOM 944 O O . GLU A 1 125 ? -28.153 7.749 7.477 1.00 94.62 125 GLU A O 1
ATOM 949 N N . VAL A 1 126 ? -26.569 6.390 6.646 1.00 96.06 126 VAL A N 1
ATOM 950 C CA . VAL A 1 126 ? -27.464 5.644 5.754 1.00 96.06 126 VAL A CA 1
ATOM 951 C C . VAL A 1 126 ? -27.847 4.337 6.433 1.00 96.06 126 VAL A C 1
ATOM 953 O O . VAL A 1 126 ? -26.999 3.471 6.609 1.00 96.06 126 VAL A O 1
ATOM 956 N N . VAL A 1 127 ? -29.119 4.157 6.775 1.00 97.00 127 VAL A N 1
ATOM 957 C CA . VAL A 1 127 ? -29.610 2.913 7.386 1.00 97.00 127 VAL A CA 1
ATOM 958 C C . VAL A 1 127 ? -30.432 2.138 6.368 1.00 97.00 127 VAL A C 1
ATOM 960 O O . VAL A 1 127 ? -31.402 2.662 5.819 1.00 97.00 127 VAL A O 1
ATOM 963 N N . LEU A 1 128 ? -30.043 0.891 6.110 1.00 97.19 128 LEU A N 1
ATOM 964 C CA . LEU A 1 128 ? -30.806 -0.033 5.274 1.00 97.19 128 LEU A CA 1
ATOM 965 C C . LEU A 1 128 ? -31.316 -1.191 6.134 1.00 97.19 128 LEU A C 1
ATOM 967 O O . LEU A 1 128 ? -30.526 -1.852 6.811 1.00 97.19 128 LEU A O 1
ATOM 971 N N . ASP A 1 129 ? -32.615 -1.480 6.048 1.00 97.12 129 ASP A N 1
ATOM 972 C CA . ASP A 1 129 ? -33.270 -2.617 6.714 1.00 97.12 129 ASP A CA 1
ATOM 973 C C . ASP A 1 129 ? -32.968 -3.941 5.990 1.00 97.12 129 ASP A C 1
ATOM 975 O O . ASP A 1 129 ? -33.855 -4.636 5.491 1.00 97.12 129 ASP A O 1
ATOM 979 N N . ILE A 1 130 ? -31.678 -4.254 5.871 1.00 96.56 130 ILE A N 1
ATOM 980 C CA . ILE A 1 130 ? -31.160 -5.454 5.223 1.00 96.56 130 ILE A CA 1
ATOM 981 C C . ILE A 1 130 ? -30.367 -6.235 6.275 1.00 96.56 130 ILE A C 1
ATOM 983 O O . ILE A 1 130 ? -29.308 -5.764 6.706 1.00 96.56 130 ILE A O 1
ATOM 987 N N . PRO A 1 131 ? -30.848 -7.417 6.697 1.00 96.81 131 PRO A N 1
ATOM 988 C CA . PRO A 1 131 ? -30.113 -8.244 7.633 1.00 96.81 131 PRO A CA 1
ATOM 989 C C . PRO A 1 131 ? -28.873 -8.839 6.964 1.00 96.81 131 PRO A C 1
ATOM 991 O O . PRO A 1 131 ? -28.885 -9.167 5.774 1.00 96.81 131 PRO A O 1
ATOM 994 N N . TRP A 1 132 ? -27.801 -9.000 7.732 1.00 94.62 132 TRP A N 1
ATOM 995 C CA . TRP A 1 132 ? -26.555 -9.596 7.255 1.00 94.62 132 TRP A CA 1
ATOM 996 C C . TRP A 1 132 ? -25.790 -10.275 8.390 1.00 94.62 132 TRP A C 1
ATOM 998 O O . TRP A 1 132 ? -26.040 -10.023 9.568 1.00 94.62 132 TRP A O 1
ATOM 1008 N N . THR A 1 133 ? -24.857 -11.151 8.032 1.00 94.50 133 THR A N 1
ATOM 1009 C CA . THR A 1 133 ? -23.985 -11.847 8.982 1.00 94.50 133 THR A CA 1
ATOM 1010 C C . THR A 1 133 ? -22.561 -11.355 8.792 1.00 94.50 133 THR A C 1
ATOM 1012 O O . THR A 1 133 ? -22.059 -11.350 7.668 1.00 94.50 133 THR A O 1
ATOM 1015 N N . ASP A 1 134 ? -21.914 -10.935 9.875 1.00 91.50 134 ASP A N 1
ATOM 1016 C CA . ASP A 1 134 ? -20.530 -10.469 9.812 1.00 91.50 134 ASP A CA 1
ATOM 1017 C C . ASP A 1 134 ? -19.502 -11.612 9.845 1.00 91.50 134 ASP A C 1
ATOM 1019 O O . ASP A 1 134 ? -19.844 -12.790 9.964 1.00 91.50 134 ASP A O 1
ATOM 1023 N N . TRP A 1 135 ? -18.216 -11.261 9.743 1.00 87.44 135 TRP A N 1
ATOM 1024 C CA . TRP A 1 135 ? -17.106 -12.222 9.712 1.00 87.44 135 TRP A CA 1
ATOM 1025 C C . TRP A 1 135 ? -17.040 -13.140 10.944 1.00 87.44 135 TRP A C 1
ATOM 1027 O O . TRP A 1 135 ? -16.477 -14.229 10.863 1.00 87.44 135 TRP A O 1
ATOM 1037 N N . ALA A 1 136 ? -17.610 -12.709 12.074 1.00 89.69 136 ALA A N 1
ATOM 1038 C CA . ALA A 1 136 ? -17.636 -13.450 13.329 1.00 89.69 136 ALA A CA 1
ATOM 1039 C C . ALA A 1 136 ? -18.916 -14.296 13.484 1.00 89.69 136 ALA A C 1
ATOM 1041 O O . ALA A 1 136 ? -19.145 -14.877 14.546 1.00 89.69 136 ALA A O 1
ATOM 1042 N N . GLY A 1 137 ? -19.763 -14.360 12.450 1.00 92.06 137 GLY A N 1
ATOM 1043 C CA . GLY A 1 137 ? -21.021 -15.105 12.462 1.00 92.06 137 GLY A CA 1
ATOM 1044 C C . GLY A 1 137 ? -22.164 -14.392 13.188 1.00 92.06 137 GLY A C 1
ATOM 1045 O O . GLY A 1 137 ? -23.179 -15.023 13.477 1.00 92.06 137 GLY A O 1
ATOM 1046 N N . ARG A 1 138 ? -22.028 -13.098 13.513 1.00 90.75 138 ARG A N 1
ATOM 1047 C CA . ARG A 1 138 ? -23.057 -12.348 14.250 1.00 90.75 138 ARG A CA 1
ATOM 1048 C C . ARG A 1 138 ? -24.104 -11.811 13.283 1.00 90.75 138 ARG A C 1
ATOM 1050 O O . ARG A 1 138 ? -23.760 -11.158 12.299 1.00 90.75 138 ARG A O 1
ATOM 1057 N N . GLU A 1 139 ? -25.375 -12.043 13.591 1.00 94.38 139 GLU A N 1
ATOM 1058 C CA . GLU A 1 139 ? -26.490 -11.475 12.833 1.00 94.38 139 GLU A CA 1
ATOM 1059 C C . GLU A 1 139 ? -26.683 -9.992 13.173 1.00 94.38 139 GLU A C 1
ATOM 1061 O O . GLU A 1 139 ? -26.843 -9.608 14.333 1.00 94.38 139 GLU A O 1
ATOM 1066 N N . GLN A 1 140 ? -26.695 -9.159 12.141 1.00 94.19 140 GLN A N 1
ATOM 1067 C CA . GLN A 1 140 ? -27.033 -7.744 12.193 1.00 94.19 140 GLN A CA 1
ATOM 1068 C C . GLN A 1 140 ? -28.391 -7.558 11.515 1.00 94.19 140 GLN A C 1
ATOM 1070 O O . GLN A 1 140 ? -28.644 -8.130 10.457 1.00 94.19 140 GLN A O 1
ATOM 1075 N N . GLN A 1 141 ? -29.270 -6.752 12.108 1.00 97.00 141 GLN A N 1
ATOM 1076 C CA . GLN A 1 141 ? -30.613 -6.515 11.558 1.00 97.00 141 GLN A CA 1
ATOM 1077 C C . GLN A 1 141 ? -30.626 -5.444 10.459 1.00 97.00 141 GLN A C 1
ATOM 1079 O O . GLN A 1 141 ? -31.528 -5.426 9.626 1.00 97.00 141 GLN A O 1
ATOM 1084 N N . GLN A 1 142 ? -29.635 -4.552 10.469 1.00 96.69 142 GLN A N 1
ATOM 1085 C CA . GLN A 1 142 ? -29.532 -3.409 9.567 1.00 96.69 142 GLN A CA 1
ATOM 1086 C C . GLN A 1 142 ? -28.093 -3.251 9.067 1.00 96.69 142 GLN A C 1
ATOM 1088 O O . GLN A 1 142 ? -27.129 -3.616 9.751 1.00 96.69 142 GLN A O 1
ATOM 1093 N N . MET A 1 143 ? -27.946 -2.660 7.883 1.00 95.44 143 MET A N 1
ATOM 1094 C CA . MET A 1 143 ? -26.668 -2.161 7.380 1.00 95.44 143 MET A CA 1
ATOM 1095 C C . MET A 1 143 ? -26.559 -0.675 7.697 1.00 95.44 143 MET A C 1
ATOM 1097 O O . MET A 1 143 ? -27.415 0.111 7.289 1.00 95.44 143 MET A O 1
ATOM 1101 N N . ILE A 1 144 ? -25.495 -0.305 8.408 1.00 95.25 144 ILE A N 1
ATOM 1102 C CA . ILE A 1 144 ? -25.211 1.075 8.795 1.00 95.25 144 ILE A CA 1
ATOM 1103 C C . ILE A 1 144 ? -24.125 1.632 7.878 1.00 95.25 144 ILE A C 1
ATOM 1105 O O . ILE A 1 144 ? -23.028 1.085 7.798 1.00 95.25 144 ILE A O 1
ATOM 1109 N N . GLY A 1 145 ? -24.461 2.696 7.160 1.00 95.12 145 GLY A N 1
ATOM 1110 C CA . GLY A 1 145 ? -23.638 3.366 6.166 1.00 95.12 145 GLY A CA 1
ATOM 1111 C C . GLY A 1 145 ? -23.087 4.696 6.651 1.00 95.12 145 GLY A C 1
ATOM 1112 O O . GLY A 1 145 ? -23.808 5.517 7.213 1.00 95.12 145 GLY A O 1
ATOM 1113 N N . ARG A 1 146 ? -21.808 4.926 6.362 1.00 96.44 146 ARG A N 1
ATOM 1114 C CA . ARG A 1 146 ? -21.088 6.182 6.583 1.00 96.44 146 ARG A CA 1
ATOM 1115 C C . ARG A 1 146 ? -20.741 6.741 5.194 1.00 96.44 146 ARG A C 1
ATOM 1117 O O . ARG A 1 146 ? -19.772 6.260 4.605 1.00 96.44 146 ARG A O 1
ATOM 1124 N N . PRO A 1 147 ? -21.528 7.670 4.614 1.00 96.06 147 PRO A N 1
ATOM 1125 C CA . PRO A 1 147 ? -21.465 8.008 3.186 1.00 96.06 147 PRO A CA 1
ATOM 1126 C C . PRO A 1 147 ? -20.283 8.920 2.811 1.00 96.06 147 PRO A C 1
ATOM 1128 O O . PRO A 1 147 ? -20.444 10.018 2.282 1.00 96.06 147 PRO A O 1
ATOM 1131 N N . VAL A 1 148 ? -19.066 8.454 3.080 1.00 96.31 148 VAL A N 1
ATOM 1132 C CA . VAL A 1 148 ? -17.810 9.106 2.716 1.00 96.31 148 VAL A CA 1
ATOM 1133 C C . VAL A 1 148 ? -16.963 8.100 1.946 1.00 96.31 148 VAL A C 1
ATOM 1135 O O . VAL A 1 148 ? -16.620 7.039 2.456 1.00 96.31 148 VAL A O 1
ATOM 1138 N N . SER A 1 149 ? -16.573 8.443 0.721 1.00 93.12 149 SER A N 1
ATOM 1139 C CA . SER A 1 149 ? -15.684 7.619 -0.100 1.00 93.12 149 SER A CA 1
ATOM 1140 C C . SER A 1 149 ? -14.485 8.438 -0.559 1.00 93.12 149 SER A C 1
ATOM 1142 O O . SER A 1 149 ? -14.625 9.584 -0.986 1.00 93.12 149 SER A O 1
ATOM 1144 N N . PHE A 1 150 ? -13.295 7.840 -0.498 1.00 91.69 150 PHE A N 1
ATOM 1145 C CA . PHE A 1 150 ? -12.081 8.446 -1.037 1.00 91.69 150 PHE A CA 1
ATOM 1146 C C . PHE A 1 150 ? -11.705 7.742 -2.336 1.00 91.69 150 PHE A C 1
ATOM 1148 O O . PHE A 1 150 ? -11.501 6.528 -2.364 1.00 91.69 150 PHE A O 1
ATOM 1155 N N . HIS A 1 151 ? -11.546 8.523 -3.402 1.00 87.81 151 HIS A N 1
ATOM 1156 C CA . HIS A 1 151 ? -11.037 8.040 -4.678 1.00 87.81 151 HIS A CA 1
ATOM 1157 C C . HIS A 1 151 ? -9.626 8.564 -4.897 1.00 87.81 151 HIS A C 1
ATOM 1159 O O . HIS A 1 151 ? -9.416 9.737 -5.197 1.00 87.81 151 HIS A O 1
ATOM 1165 N N . ALA A 1 152 ? -8.656 7.666 -4.758 1.00 86.50 152 ALA A N 1
ATOM 1166 C CA . ALA A 1 152 ? -7.261 7.950 -5.025 1.00 86.50 152 ALA A CA 1
ATOM 1167 C C . ALA A 1 152 ? -6.681 6.927 -6.006 1.00 86.50 152 ALA A C 1
ATOM 1169 O O . ALA A 1 152 ? -7.094 5.769 -6.045 1.00 86.50 152 ALA A O 1
ATOM 1170 N N . MET A 1 153 ? -5.745 7.380 -6.836 1.00 84.75 153 MET A N 1
ATOM 1171 C CA . MET A 1 153 ? -5.096 6.571 -7.869 1.00 84.75 153 MET A CA 1
ATOM 1172 C C . MET A 1 153 ? -3.599 6.915 -7.900 1.00 84.75 153 MET A C 1
ATOM 1174 O O . MET A 1 153 ? -3.017 7.230 -6.865 1.00 84.75 153 MET A O 1
ATOM 1178 N N . ARG A 1 154 ? -2.965 6.881 -9.076 1.00 80.94 154 ARG A N 1
ATOM 1179 C CA . ARG A 1 154 ? -1.506 6.942 -9.236 1.00 80.94 154 ARG A CA 1
ATOM 1180 C C . ARG A 1 154 ? -0.840 8.186 -8.656 1.00 80.94 154 ARG A C 1
ATOM 1182 O O . ARG A 1 154 ? 0.300 8.081 -8.226 1.00 80.94 154 ARG A O 1
ATOM 1189 N N . GLY A 1 155 ? -1.509 9.342 -8.657 1.00 86.69 155 GLY A N 1
ATOM 1190 C CA . GLY A 1 155 ? -0.888 10.608 -8.247 1.00 86.69 155 GLY A CA 1
ATOM 1191 C C . GLY A 1 155 ? -0.268 10.533 -6.851 1.00 86.69 155 GLY A C 1
ATOM 1192 O O . GLY A 1 155 ? 0.926 10.745 -6.696 1.00 86.69 155 GLY A O 1
ATOM 1193 N N . ILE A 1 156 ? -1.054 10.124 -5.855 1.00 88.75 156 ILE A N 1
ATOM 1194 C CA . ILE A 1 156 ? -0.607 10.074 -4.456 1.00 88.75 156 ILE A CA 1
ATOM 1195 C C . ILE A 1 156 ? 0.376 8.933 -4.151 1.00 88.75 156 ILE A C 1
ATOM 1197 O O . ILE A 1 156 ? 1.002 8.936 -3.092 1.00 88.75 156 ILE A O 1
ATOM 1201 N N . SER A 1 157 ? 0.476 7.941 -5.043 1.00 86.31 157 SER A N 1
ATOM 1202 C CA . SER A 1 157 ? 1.291 6.742 -4.843 1.00 86.31 157 SER A CA 1
ATOM 1203 C C . SER A 1 157 ? 2.635 6.804 -5.574 1.00 86.31 157 SER A C 1
ATOM 1205 O O . SER A 1 157 ? 3.515 6.007 -5.273 1.00 86.31 157 SER A O 1
ATOM 1207 N N . ALA A 1 158 ? 2.816 7.719 -6.534 1.00 85.56 158 ALA A N 1
ATOM 1208 C CA . ALA A 1 158 ? 4.005 7.811 -7.390 1.00 85.56 158 ALA A CA 1
ATOM 1209 C C . ALA A 1 158 ? 5.152 8.639 -6.771 1.00 85.56 158 ALA A C 1
ATOM 1211 O O . ALA A 1 158 ? 5.852 9.374 -7.469 1.00 85.56 158 ALA A O 1
ATOM 1212 N N . HIS A 1 159 ? 5.333 8.536 -5.455 1.00 86.31 159 HIS A N 1
ATOM 1213 C CA . HIS A 1 159 ? 6.364 9.231 -4.682 1.00 86.31 159 HIS A CA 1
ATOM 1214 C C . HIS A 1 159 ? 7.025 8.249 -3.709 1.00 86.31 159 HIS A C 1
ATOM 1216 O O . HIS A 1 159 ? 6.429 7.228 -3.365 1.00 86.31 159 HIS A O 1
ATOM 1222 N N . SER A 1 160 ? 8.226 8.563 -3.218 1.00 83.94 160 SER A N 1
ATOM 1223 C CA . SER A 1 160 ? 8.984 7.681 -2.312 1.00 83.94 160 SER A CA 1
ATOM 1224 C C . SER A 1 160 ? 8.233 7.335 -1.019 1.00 83.94 160 SER A C 1
ATOM 1226 O O . SER A 1 160 ? 8.393 6.247 -0.479 1.00 83.94 160 SER A O 1
ATOM 1228 N N . ASN A 1 161 ? 7.359 8.226 -0.546 1.00 87.81 161 ASN A N 1
ATOM 1229 C CA . ASN A 1 161 ? 6.491 8.019 0.615 1.00 87.81 161 ASN A CA 1
ATOM 1230 C C . ASN A 1 161 ? 5.041 7.643 0.246 1.00 87.81 161 ASN A C 1
ATOM 1232 O O . ASN A 1 161 ? 4.173 7.630 1.122 1.00 87.81 161 ASN A O 1
ATOM 1236 N N . GLY A 1 162 ? 4.763 7.326 -1.025 1.00 89.75 162 GLY A N 1
ATOM 1237 C CA . GLY A 1 162 ? 3.413 7.085 -1.544 1.00 89.75 162 GLY A CA 1
ATOM 1238 C C . GLY A 1 162 ? 2.658 5.983 -0.799 1.00 89.75 162 GLY A C 1
ATOM 1239 O O . GLY A 1 162 ? 1.467 6.127 -0.526 1.00 89.75 162 GLY A O 1
ATOM 1240 N N . PHE A 1 163 ? 3.365 4.935 -0.361 1.00 88.31 163 PHE A N 1
ATOM 1241 C CA . PHE A 1 163 ? 2.799 3.884 0.491 1.00 88.31 163 PHE A CA 1
ATOM 1242 C C . PHE A 1 163 ? 2.172 4.451 1.774 1.00 88.31 163 PHE A C 1
ATOM 1244 O O . PHE A 1 163 ? 1.040 4.115 2.122 1.00 88.31 163 PHE A O 1
ATOM 1251 N N . HIS A 1 164 ? 2.875 5.351 2.467 1.00 91.69 164 HIS A N 1
ATOM 1252 C CA . HIS A 1 164 ? 2.374 5.959 3.698 1.00 91.69 164 HIS A CA 1
ATOM 1253 C C . HIS A 1 164 ? 1.214 6.922 3.442 1.00 91.69 164 HIS A C 1
ATOM 1255 O O . HIS A 1 164 ? 0.289 6.963 4.252 1.00 91.69 164 HIS A O 1
ATOM 1261 N N . THR A 1 165 ? 1.221 7.638 2.316 1.00 92.44 165 THR A N 1
ATOM 1262 C CA . THR A 1 165 ? 0.104 8.498 1.900 1.00 92.44 165 THR A CA 1
ATOM 1263 C C . THR A 1 165 ? -1.164 7.679 1.661 1.00 92.44 165 THR A C 1
ATOM 1265 O O . THR A 1 165 ? -2.211 7.981 2.234 1.00 92.44 165 THR A O 1
ATOM 1268 N N . CYS A 1 166 ? -1.072 6.589 0.891 1.00 92.25 166 CYS A N 1
ATOM 1269 C CA . CYS A 1 166 ? -2.188 5.662 0.687 1.00 92.25 166 CYS A CA 1
ATOM 1270 C C . CYS A 1 166 ? -2.654 5.038 2.013 1.00 92.25 166 CYS A C 1
ATOM 1272 O O . CYS A 1 166 ? -3.853 4.994 2.289 1.00 92.25 166 CYS A O 1
ATOM 1274 N N . ARG A 1 167 ? -1.716 4.623 2.877 1.00 92.12 167 ARG A N 1
ATOM 1275 C CA . ARG A 1 167 ? -2.028 4.085 4.210 1.00 92.12 167 ARG A CA 1
ATOM 1276 C C . ARG A 1 167 ? -2.788 5.095 5.076 1.00 92.12 167 ARG A C 1
ATOM 1278 O O . ARG A 1 167 ? -3.730 4.712 5.760 1.00 92.12 167 ARG A O 1
ATOM 1285 N N . ALA A 1 168 ? -2.414 6.375 5.042 1.00 94.31 168 ALA A N 1
ATOM 1286 C CA . ALA A 1 168 ? -3.079 7.429 5.808 1.00 94.31 168 ALA A CA 1
ATOM 1287 C C . ALA A 1 168 ? -4.534 7.662 5.365 1.00 94.31 168 ALA A C 1
ATOM 1289 O O . ALA A 1 168 ? -5.394 7.895 6.213 1.00 94.31 168 ALA A O 1
ATOM 1290 N N . LEU A 1 169 ? -4.835 7.541 4.067 1.00 94.19 169 LEU A N 1
ATOM 1291 C CA . LEU A 1 169 ? -6.218 7.608 3.580 1.00 94.19 169 LEU A CA 1
ATOM 1292 C C . LEU A 1 169 ? -7.072 6.463 4.124 1.00 94.19 169 LEU A C 1
ATOM 1294 O O . LEU A 1 169 ? -8.183 6.700 4.592 1.00 94.19 169 LEU A O 1
ATOM 1298 N N . HIS A 1 170 ? -6.550 5.236 4.122 1.00 93.25 170 HIS A N 1
ATOM 1299 C CA . HIS A 1 170 ? -7.277 4.102 4.693 1.00 93.25 170 HIS A CA 1
ATOM 1300 C C . HIS A 1 170 ? -7.412 4.198 6.217 1.00 93.25 170 HIS A C 1
ATOM 1302 O O . HIS A 1 170 ? -8.447 3.813 6.751 1.00 93.25 170 HIS A O 1
ATOM 1308 N N . LEU A 1 171 ? -6.435 4.781 6.926 1.00 95.81 171 LEU A N 1
ATOM 1309 C CA . LEU A 1 171 ? -6.593 5.108 8.349 1.00 95.81 171 LEU A CA 1
ATOM 1310 C C . LEU A 1 171 ? -7.774 6.061 8.580 1.00 95.81 171 LEU A C 1
ATOM 1312 O O . LEU A 1 171 ? -8.588 5.801 9.460 1.00 95.81 171 LEU A O 1
ATOM 1316 N N . LEU A 1 172 ? -7.922 7.116 7.769 1.00 96.38 172 LEU A N 1
ATOM 1317 C CA . LEU A 1 172 ? -9.089 8.006 7.846 1.00 96.38 172 LEU A CA 1
ATOM 1318 C C . LEU A 1 172 ? -10.398 7.266 7.550 1.00 96.38 172 LEU A C 1
ATOM 1320 O O . LEU A 1 172 ? -11.369 7.442 8.281 1.00 96.38 172 LEU A O 1
ATOM 1324 N N . GLN A 1 173 ? -10.418 6.411 6.523 1.00 96.06 173 GLN A N 1
ATOM 1325 C CA . GLN A 1 173 ? -11.602 5.615 6.198 1.00 96.06 173 GLN A CA 1
ATOM 1326 C C . GLN A 1 173 ? -12.019 4.690 7.349 1.00 96.06 173 GLN A C 1
ATOM 1328 O O . GLN A 1 173 ? -13.211 4.596 7.639 1.00 96.06 173 GLN A O 1
ATOM 1333 N N . MET A 1 174 ? -11.054 4.041 8.013 1.00 96.56 174 MET A N 1
ATOM 1334 C CA . MET A 1 174 ? -11.297 3.181 9.176 1.00 96.56 174 MET A CA 1
ATOM 1335 C C . MET A 1 174 ? -11.773 3.977 10.394 1.00 96.56 174 MET A C 1
ATOM 1337 O O . MET A 1 174 ? -12.712 3.547 11.054 1.00 96.56 174 MET A O 1
ATOM 1341 N N . LEU A 1 175 ? -11.184 5.149 10.671 1.00 97.75 175 LEU A N 1
ATOM 1342 C CA . LEU A 1 175 ? -11.638 6.032 11.755 1.00 97.75 175 LEU A CA 1
ATOM 1343 C C . LEU A 1 175 ? -13.092 6.478 11.570 1.00 97.75 175 LEU A C 1
ATOM 1345 O O . LEU A 1 175 ? -13.810 6.622 12.551 1.00 97.75 175 LEU A O 1
ATOM 1349 N N . LEU A 1 176 ? -13.519 6.699 10.327 1.00 97.94 176 LEU A N 1
ATOM 1350 C CA . LEU A 1 176 ? -14.886 7.102 9.996 1.00 97.94 176 LEU A CA 1
ATOM 1351 C C . LEU A 1 176 ? -15.850 5.914 9.822 1.00 97.94 176 LEU A C 1
ATOM 1353 O O . LEU A 1 176 ? -17.039 6.146 9.643 1.00 97.94 176 LEU A O 1
ATOM 1357 N N . GLY A 1 177 ? -15.360 4.668 9.825 1.00 96.69 177 GLY A N 1
ATOM 1358 C CA . GLY A 1 177 ? -16.175 3.470 9.594 1.00 96.69 177 GLY A CA 1
ATOM 1359 C C . GLY A 1 177 ? -16.741 3.352 8.175 1.00 96.69 177 GLY A C 1
ATOM 1360 O O . GLY A 1 177 ? -17.872 2.923 7.984 1.00 96.69 177 GLY A O 1
ATOM 1361 N N . THR A 1 178 ? -15.975 3.780 7.170 1.00 96.56 178 THR A N 1
ATOM 1362 C CA . THR A 1 178 ? -16.477 4.013 5.796 1.00 96.56 178 THR A CA 1
ATOM 1363 C C . THR A 1 178 ? -16.109 2.928 4.784 1.00 96.56 178 THR A C 1
ATOM 1365 O O . THR A 1 178 ? -16.418 3.067 3.602 1.00 96.56 178 THR A O 1
ATOM 1368 N N . ILE A 1 179 ? -15.435 1.858 5.205 1.00 94.00 179 ILE A N 1
ATOM 1369 C CA . ILE A 1 179 ? -15.042 0.762 4.310 1.00 94.00 179 ILE A CA 1
ATOM 1370 C C . ILE A 1 179 ? -16.154 -0.289 4.290 1.00 94.00 179 ILE A C 1
ATOM 1372 O O . ILE A 1 179 ? -16.593 -0.745 5.337 1.00 94.00 179 ILE A O 1
ATOM 1376 N N . ASP A 1 180 ? -16.566 -0.679 3.087 1.00 90.56 180 ASP A N 1
ATOM 1377 C CA . ASP A 1 180 ? -17.556 -1.724 2.799 1.00 90.56 180 ASP A CA 1
ATOM 1378 C C . ASP A 1 180 ? -18.936 -1.502 3.447 1.00 90.56 180 ASP A C 1
ATOM 1380 O O . ASP A 1 180 ? -19.638 -2.436 3.827 1.00 90.56 180 ASP A O 1
ATOM 1384 N N . VAL A 1 181 ? -19.342 -0.233 3.546 1.00 93.06 181 VAL A N 1
ATOM 1385 C CA . VAL A 1 181 ? -20.652 0.191 4.062 1.00 93.06 181 VAL A CA 1
ATOM 1386 C C . VAL A 1 181 ? -21.445 0.987 3.011 1.00 93.06 181 VAL A C 1
ATOM 1388 O O . VAL A 1 181 ? -20.842 1.552 2.089 1.00 93.06 181 VAL A O 1
ATOM 1391 N N . PRO A 1 182 ? -22.787 1.091 3.120 1.00 93.75 182 PRO A N 1
ATOM 1392 C CA . PRO A 1 182 ? -23.590 1.905 2.206 1.00 93.75 182 PRO A CA 1
ATOM 1393 C C . PRO A 1 182 ? -23.084 3.352 2.086 1.00 93.75 182 PRO A C 1
ATOM 1395 O O . PRO A 1 182 ? -22.874 4.037 3.085 1.00 93.75 182 PRO A O 1
ATOM 1398 N N . GLY A 1 183 ? -22.876 3.814 0.847 1.00 92.12 183 GLY A N 1
ATOM 1399 C CA . GLY A 1 183 ? -22.348 5.152 0.539 1.00 92.12 183 GLY A CA 1
ATOM 1400 C C . GLY A 1 183 ? -20.839 5.338 0.771 1.00 92.12 183 GLY A C 1
ATOM 1401 O O . GLY A 1 183 ? -20.313 6.403 0.450 1.00 92.12 183 GLY A O 1
ATOM 1402 N N . GLY A 1 184 ? -20.150 4.329 1.309 1.00 94.12 184 GLY A N 1
ATOM 1403 C CA . GLY A 1 184 ? -18.725 4.366 1.624 1.00 94.12 184 GLY A CA 1
ATOM 1404 C C . GLY A 1 184 ? -17.807 3.864 0.502 1.00 94.12 184 GLY A C 1
ATOM 1405 O O . GLY A 1 184 ? -18.205 3.681 -0.652 1.00 94.12 184 GLY A O 1
ATOM 1406 N N . PHE A 1 185 ? -16.543 3.625 0.855 1.00 91.81 185 PHE A N 1
ATOM 1407 C CA . PHE A 1 185 ? -15.554 3.007 -0.023 1.00 91.81 185 PHE A CA 1
ATOM 1408 C C . PHE A 1 185 ? -15.797 1.499 -0.135 1.00 91.81 185 PHE A C 1
ATOM 1410 O O . PHE A 1 185 ? -15.756 0.784 0.861 1.00 91.81 185 PHE A O 1
ATOM 1417 N N . ARG A 1 186 ? -15.974 0.995 -1.358 1.00 86.75 186 ARG A N 1
ATOM 1418 C CA . ARG A 1 186 ? -16.178 -0.433 -1.631 1.00 86.75 186 ARG A CA 1
ATOM 1419 C C . ARG A 1 186 ? -14.924 -1.065 -2.232 1.00 86.75 186 ARG A C 1
ATOM 1421 O O . ARG A 1 186 ? -14.361 -0.533 -3.194 1.00 86.75 186 ARG A O 1
ATOM 1428 N N . TYR A 1 187 ? -14.530 -2.233 -1.722 1.00 84.38 187 TYR A N 1
ATOM 1429 C CA . TYR A 1 187 ? -13.498 -3.047 -2.361 1.00 84.38 187 TYR A CA 1
ATOM 1430 C C . TYR A 1 187 ? -13.921 -3.450 -3.776 1.00 84.38 187 TYR A C 1
ATOM 1432 O O . TYR A 1 187 ? -15.063 -3.834 -4.030 1.00 84.38 187 TYR A O 1
ATOM 1440 N N . LYS A 1 188 ? -12.984 -3.364 -4.720 1.00 80.69 188 LYS A N 1
ATOM 1441 C CA . LYS A 1 188 ? -13.214 -3.873 -6.071 1.00 80.69 188 LYS A CA 1
ATOM 1442 C C . LYS A 1 188 ? -12.980 -5.383 -6.081 1.00 80.69 188 LYS A C 1
ATOM 1444 O O . LYS A 1 188 ? -11.934 -5.801 -5.583 1.00 80.69 188 LYS A O 1
ATOM 1449 N N . PRO A 1 189 ? -13.872 -6.193 -6.677 1.00 81.75 189 PRO A N 1
ATOM 1450 C CA . PRO A 1 189 ? -13.610 -7.612 -6.867 1.00 81.75 189 PRO A CA 1
ATOM 1451 C C . PRO A 1 189 ? -12.236 -7.843 -7.520 1.00 81.75 189 PRO A C 1
ATOM 1453 O O . PRO A 1 189 ? -11.854 -7.067 -8.406 1.00 81.75 189 PRO A O 1
ATOM 1456 N N . PRO A 1 190 ? -11.488 -8.872 -7.083 1.00 77.12 190 PRO A N 1
ATOM 1457 C CA . PRO A 1 190 ? -11.884 -9.967 -6.191 1.00 77.12 190 PRO A CA 1
ATOM 1458 C C . PRO A 1 190 ? -11.660 -9.678 -4.692 1.00 77.12 190 PRO A C 1
ATOM 1460 O O . PRO A 1 190 ? -11.685 -10.606 -3.891 1.00 77.12 190 PRO A O 1
ATOM 1463 N N . PHE A 1 191 ? -11.407 -8.426 -4.301 1.00 80.31 191 PHE A N 1
ATOM 1464 C CA . PHE A 1 191 ? -11.198 -8.060 -2.899 1.00 80.31 191 PHE A CA 1
ATOM 1465 C C . PHE A 1 191 ? -12.522 -7.951 -2.115 1.00 80.31 191 PHE A C 1
ATOM 1467 O O . PHE A 1 191 ? -13.556 -7.656 -2.722 1.00 80.31 191 PHE A O 1
ATOM 1474 N N . PRO A 1 192 ? -12.484 -8.118 -0.776 1.00 77.81 192 PRO A N 1
ATOM 1475 C CA . PRO A 1 192 ? -11.295 -8.389 0.045 1.00 77.81 192 PRO A CA 1
ATOM 1476 C C . PRO A 1 192 ? -10.757 -9.821 -0.119 1.00 77.81 192 PRO A C 1
ATOM 1478 O O . PRO A 1 192 ? -11.510 -10.783 -0.204 1.00 77.81 192 PRO A O 1
ATOM 1481 N N . THR A 1 193 ? -9.430 -9.956 -0.156 1.00 75.94 193 THR A N 1
ATOM 1482 C CA . THR A 1 193 ? -8.718 -11.242 -0.054 1.00 75.94 193 THR A CA 1
ATOM 1483 C C . THR A 1 193 ? -8.192 -11.411 1.371 1.00 75.94 193 THR A C 1
ATOM 1485 O O . THR A 1 193 ? -8.239 -10.464 2.154 1.00 75.94 193 THR A O 1
ATOM 1488 N N . ALA A 1 194 ? -7.634 -12.577 1.710 1.00 78.06 194 ALA A N 1
ATOM 1489 C CA . ALA A 1 194 ? -6.858 -12.718 2.945 1.00 78.06 194 ALA A CA 1
ATOM 1490 C C . ALA A 1 194 ? -5.774 -11.621 3.032 1.00 78.06 194 ALA A C 1
ATOM 1492 O O . ALA A 1 194 ? -5.172 -11.270 2.011 1.00 78.06 194 ALA A O 1
ATOM 1493 N N . ILE A 1 195 ? -5.565 -11.061 4.229 1.00 75.00 195 ILE A N 1
ATOM 1494 C CA . ILE A 1 195 ? -4.580 -10.002 4.492 1.00 75.00 195 ILE A CA 1
ATOM 1495 C C . ILE A 1 195 ? -3.610 -10.476 5.589 1.00 75.00 195 ILE A C 1
ATOM 1497 O O . ILE A 1 195 ? -4.066 -10.750 6.701 1.00 75.00 195 ILE A O 1
ATOM 1501 N N . PRO A 1 196 ? -2.290 -10.503 5.322 1.00 71.00 196 PRO A N 1
ATOM 1502 C CA . PRO A 1 196 ? -1.686 -10.404 3.990 1.00 71.00 196 PRO A CA 1
ATOM 1503 C C . PRO A 1 196 ? -2.107 -11.600 3.107 1.00 71.00 196 PRO A C 1
ATOM 1505 O O . PRO A 1 196 ? -2.441 -12.661 3.639 1.00 71.00 196 PRO A O 1
ATOM 1508 N N . PRO A 1 197 ? -2.124 -11.462 1.769 1.00 76.44 197 PRO A N 1
ATOM 1509 C CA . PRO A 1 197 ? -2.388 -12.599 0.893 1.00 76.44 197 PRO A CA 1
ATOM 1510 C C . PRO A 1 197 ? -1.368 -13.714 1.139 1.00 76.44 197 PRO A C 1
ATOM 1512 O O . PRO A 1 197 ? -0.178 -13.439 1.253 1.00 76.44 197 PRO A O 1
ATOM 1515 N N . HIS A 1 198 ? -1.803 -14.976 1.141 1.00 78.38 198 HIS A N 1
ATOM 1516 C CA . HIS A 1 198 ? -0.934 -16.144 1.379 1.00 78.38 198 HIS A CA 1
ATOM 1517 C C . HIS A 1 198 ? 0.077 -16.432 0.249 1.00 78.38 198 HIS A C 1
ATOM 1519 O O . HIS A 1 198 ? 0.678 -17.504 0.203 1.00 78.38 198 HIS A O 1
ATOM 1525 N N . GLN A 1 199 ? 0.244 -15.508 -0.696 1.00 87.31 199 GLN A N 1
ATOM 1526 C CA . GLN A 1 199 ? 1.145 -15.664 -1.825 1.00 87.31 199 GLN A CA 1
ATOM 1527 C C . GLN A 1 199 ? 2.509 -15.062 -1.493 1.00 87.31 199 GLN A C 1
ATOM 1529 O O . GLN A 1 199 ? 2.660 -13.841 -1.454 1.00 87.31 199 GLN A O 1
ATOM 1534 N N . LEU A 1 200 ? 3.508 -15.922 -1.321 1.00 90.19 200 LEU A N 1
ATOM 1535 C CA . LEU A 1 200 ? 4.897 -15.528 -1.091 1.00 90.19 200 LEU A CA 1
ATOM 1536 C C . LEU A 1 200 ? 5.683 -15.452 -2.407 1.00 90.19 200 LEU A C 1
ATOM 1538 O O . LEU A 1 200 ? 5.402 -16.234 -3.322 1.00 90.19 200 LEU A O 1
ATOM 1542 N N . PRO A 1 201 ? 6.668 -14.541 -2.522 1.00 92.50 201 PRO A N 1
ATOM 1543 C CA . PRO A 1 201 ? 7.529 -14.499 -3.693 1.00 92.50 201 PRO A CA 1
ATOM 1544 C C . PRO A 1 201 ? 8.449 -15.727 -3.728 1.00 92.50 201 PRO A C 1
ATOM 1546 O O . PRO A 1 201 ? 9.086 -16.086 -2.738 1.00 92.50 201 PRO A O 1
ATOM 1549 N N . ALA A 1 202 ? 8.548 -16.359 -4.892 1.00 92.44 202 ALA A N 1
ATOM 1550 C CA . ALA A 1 202 ? 9.551 -17.372 -5.174 1.00 92.44 202 ALA A CA 1
ATOM 1551 C C . ALA A 1 202 ? 10.839 -16.726 -5.702 1.00 92.44 202 ALA A C 1
ATOM 1553 O O . ALA A 1 202 ? 10.809 -15.730 -6.427 1.00 92.44 202 ALA A O 1
ATOM 1554 N N . GLY A 1 203 ? 11.976 -17.327 -5.362 1.00 89.50 203 GLY A N 1
ATOM 1555 C CA . GLY A 1 203 ? 13.291 -16.851 -5.800 1.00 89.50 203 GLY A CA 1
ATOM 1556 C C . GLY A 1 203 ? 14.470 -17.351 -4.969 1.00 89.50 203 GLY A C 1
ATOM 1557 O O . GLY A 1 203 ? 15.610 -17.051 -5.304 1.00 89.50 203 GLY A O 1
ATOM 1558 N N . LYS A 1 204 ? 14.221 -18.129 -3.907 1.00 90.00 204 LYS A N 1
ATOM 1559 C CA . LYS A 1 204 ? 15.285 -18.743 -3.101 1.00 90.00 204 LYS A CA 1
ATOM 1560 C C . LYS A 1 204 ? 16.040 -19.810 -3.907 1.00 90.00 204 LYS A C 1
ATOM 1562 O O . LYS A 1 204 ? 15.441 -20.408 -4.806 1.00 90.00 204 LYS A O 1
ATOM 1567 N N . PRO A 1 205 ? 17.297 -20.155 -3.555 1.00 86.69 205 PRO A N 1
ATOM 1568 C CA . PRO A 1 205 ? 18.110 -21.090 -4.344 1.00 86.69 205 PRO A CA 1
ATOM 1569 C C . PRO A 1 205 ? 17.440 -22.456 -4.566 1.00 86.69 205 PRO A C 1
ATOM 1571 O O . PRO A 1 205 ? 17.513 -23.035 -5.645 1.00 86.69 205 PRO A O 1
ATOM 1574 N N . ALA A 1 206 ? 16.709 -22.955 -3.566 1.00 86.56 206 ALA A N 1
ATOM 1575 C CA . ALA A 1 206 ? 15.978 -24.219 -3.669 1.00 86.56 206 ALA A CA 1
ATOM 1576 C C . ALA A 1 206 ? 14.762 -24.167 -4.620 1.00 86.56 206 ALA A C 1
ATOM 1578 O O . ALA A 1 206 ? 14.265 -25.210 -5.032 1.00 86.56 206 ALA A O 1
ATOM 1579 N N . GLN A 1 207 ? 14.268 -22.972 -4.957 1.00 89.56 207 GLN A N 1
ATOM 1580 C CA . GLN A 1 207 ? 13.078 -22.754 -5.791 1.00 89.56 207 GLN A CA 1
ATOM 1581 C C . GLN A 1 207 ? 13.419 -22.428 -7.249 1.00 89.56 207 GLN A C 1
ATOM 1583 O O . GLN A 1 207 ? 12.529 -22.476 -8.099 1.00 89.56 207 GLN A O 1
ATOM 1588 N N . VAL A 1 208 ? 14.676 -22.071 -7.529 1.00 89.12 208 VAL A N 1
ATOM 1589 C CA . VAL A 1 208 ? 15.161 -21.663 -8.850 1.00 89.12 208 VAL A CA 1
ATOM 1590 C C . VAL A 1 208 ? 16.136 -22.721 -9.349 1.00 89.12 208 VAL A C 1
ATOM 1592 O O . VAL A 1 208 ? 17.218 -22.884 -8.794 1.00 89.12 208 VAL A O 1
ATOM 1595 N N . GLN A 1 209 ? 15.750 -23.458 -10.389 1.00 88.81 209 GLN A N 1
ATOM 1596 C CA . GLN A 1 209 ? 16.580 -24.501 -10.991 1.00 88.81 209 GLN A CA 1
ATOM 1597 C C . GLN A 1 209 ? 16.584 -24.358 -12.518 1.00 88.81 209 GLN A C 1
ATOM 1599 O O . GLN A 1 209 ? 15.529 -24.086 -13.101 1.00 88.81 209 GLN A O 1
ATOM 1604 N N . PRO A 1 210 ? 17.735 -24.554 -13.190 1.00 90.38 210 PRO A N 1
ATOM 1605 C CA . PRO A 1 210 ? 17.797 -24.525 -14.646 1.00 90.38 210 PRO A CA 1
ATOM 1606 C C . PRO A 1 210 ? 16.797 -25.495 -15.286 1.00 90.38 210 PRO A C 1
ATOM 1608 O O . PRO A 1 210 ? 16.603 -26.613 -14.805 1.00 90.38 210 PRO A O 1
ATOM 1611 N N . ASN A 1 211 ? 16.183 -25.073 -16.396 1.00 91.88 211 ASN A N 1
ATOM 1612 C CA . ASN A 1 211 ? 15.241 -25.878 -17.187 1.00 91.88 211 ASN A CA 1
ATOM 1613 C C . ASN A 1 211 ? 14.066 -26.469 -16.382 1.00 91.88 211 ASN A C 1
ATOM 1615 O O . ASN A 1 211 ? 13.518 -27.505 -16.752 1.00 91.88 211 ASN A O 1
ATOM 1619 N N . SER A 1 212 ? 13.687 -25.820 -15.280 1.00 91.75 212 SER A N 1
ATOM 1620 C CA . SER A 1 212 ? 12.598 -26.243 -14.401 1.00 91.75 212 SER A CA 1
ATOM 1621 C C . SER A 1 212 ? 11.618 -25.096 -14.181 1.00 91.75 212 SER A C 1
ATOM 1623 O O . SER A 1 212 ? 11.972 -23.923 -14.291 1.00 91.75 212 SER A O 1
ATOM 1625 N N . THR A 1 213 ? 10.370 -25.426 -13.857 1.00 90.81 213 THR A N 1
ATOM 1626 C CA . THR A 1 213 ? 9.387 -24.423 -13.437 1.00 90.81 213 THR A CA 1
ATOM 1627 C C . THR A 1 213 ? 9.811 -23.786 -12.117 1.00 90.81 213 THR A C 1
ATOM 1629 O O . THR A 1 213 ? 10.295 -24.485 -11.226 1.00 90.81 213 THR A O 1
ATOM 1632 N N . LEU A 1 214 ? 9.576 -22.482 -11.966 1.00 89.88 214 LEU A N 1
ATOM 1633 C CA . LEU A 1 214 ? 9.782 -21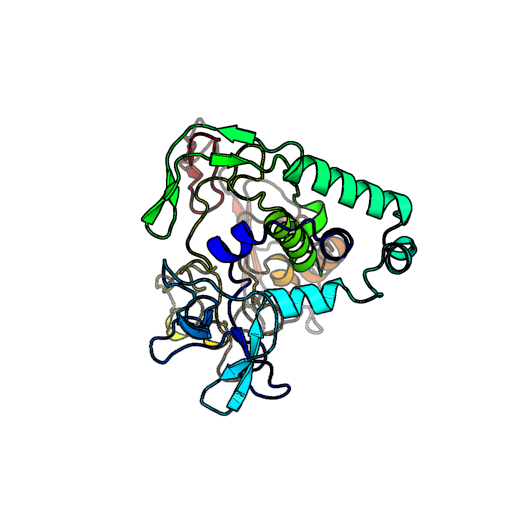.790 -10.695 1.00 89.88 214 LEU A CA 1
ATOM 1634 C C . LEU A 1 214 ? 8.894 -22.415 -9.606 1.00 89.88 214 LEU A C 1
ATOM 1636 O O . LEU A 1 214 ? 7.734 -22.737 -9.861 1.00 89.88 214 LEU A O 1
ATOM 1640 N N . GLY A 1 215 ? 9.422 -22.561 -8.387 1.00 88.12 215 GLY A N 1
ATOM 1641 C CA . GLY A 1 215 ? 8.703 -23.176 -7.259 1.00 88.12 215 GLY A CA 1
ATOM 1642 C C . GLY A 1 215 ? 7.478 -22.402 -6.740 1.00 88.12 215 GLY A C 1
ATOM 1643 O O . GLY A 1 215 ? 6.858 -22.827 -5.770 1.00 88.12 215 GLY A O 1
ATOM 1644 N N . GLY A 1 216 ? 7.140 -21.267 -7.350 1.00 91.12 216 GLY A N 1
ATOM 1645 C CA . GLY A 1 216 ? 6.012 -20.409 -7.003 1.00 91.12 216 GLY A CA 1
ATOM 1646 C C . GLY A 1 216 ? 5.976 -19.162 -7.892 1.00 91.12 216 GLY A C 1
ATOM 1647 O O . GLY A 1 216 ? 6.775 -19.050 -8.824 1.00 91.12 216 GLY A O 1
ATOM 1648 N N . PRO A 1 217 ? 5.061 -18.216 -7.637 1.00 90.44 217 PRO A N 1
ATOM 1649 C CA . PRO A 1 217 ? 5.006 -16.969 -8.388 1.00 90.44 217 PRO A CA 1
ATOM 1650 C C . PRO A 1 217 ? 6.232 -16.092 -8.086 1.00 90.44 217 PRO A C 1
ATOM 1652 O O . PRO A 1 217 ? 6.670 -16.024 -6.940 1.00 90.44 217 PRO A O 1
ATOM 1655 N N . PRO A 1 218 ? 6.777 -15.359 -9.073 1.00 90.00 218 PRO A N 1
ATOM 1656 C CA . PRO A 1 218 ? 7.941 -14.492 -8.861 1.00 90.00 218 PRO A CA 1
ATOM 1657 C C . PRO A 1 218 ? 7.619 -13.244 -8.026 1.00 90.00 218 PRO A C 1
ATOM 1659 O O . PRO A 1 218 ? 8.524 -12.495 -7.667 1.00 90.00 218 PRO A O 1
ATOM 1662 N N . LEU A 1 219 ? 6.337 -12.984 -7.763 1.00 91.62 219 LEU A N 1
ATOM 1663 C CA . LEU A 1 219 ? 5.842 -11.853 -6.994 1.00 91.62 219 LEU A CA 1
ATOM 1664 C C . LEU A 1 219 ? 4.958 -12.348 -5.847 1.00 91.62 219 LEU A C 1
ATOM 1666 O O . LEU A 1 219 ? 4.212 -13.316 -6.003 1.00 91.62 219 LEU A O 1
ATOM 1670 N N . GLY A 1 220 ? 5.004 -11.654 -4.717 1.00 90.88 220 GLY A N 1
ATOM 1671 C CA . GLY A 1 220 ? 4.196 -11.966 -3.545 1.00 90.88 220 GLY A CA 1
ATOM 1672 C C . GLY A 1 220 ? 4.269 -10.896 -2.461 1.00 90.88 220 GLY A C 1
ATOM 1673 O O . GLY A 1 220 ? 4.776 -9.795 -2.686 1.00 90.88 220 GLY A O 1
ATOM 1674 N N . PHE A 1 221 ? 3.752 -11.245 -1.286 1.00 90.12 221 PHE A N 1
ATOM 1675 C CA . PHE A 1 221 ? 3.579 -10.371 -0.132 1.00 90.12 221 PHE A CA 1
ATOM 1676 C C . PHE A 1 221 ? 4.303 -10.964 1.081 1.00 90.12 221 PHE A C 1
ATOM 1678 O O . PHE A 1 221 ? 3.691 -11.727 1.827 1.00 90.12 221 PHE A O 1
ATOM 1685 N N . PRO A 1 222 ? 5.592 -10.638 1.291 1.00 89.94 222 PRO A N 1
ATOM 1686 C CA . PRO A 1 222 ? 6.289 -11.041 2.503 1.00 89.94 222 PRO A CA 1
ATOM 1687 C C . PRO A 1 222 ? 5.583 -10.525 3.760 1.00 89.94 222 PRO A C 1
ATOM 1689 O O . PRO A 1 222 ? 5.101 -9.391 3.818 1.00 89.94 222 PRO A O 1
ATOM 1692 N N . THR A 1 223 ? 5.556 -11.378 4.767 1.00 85.38 223 THR A N 1
ATOM 1693 C CA . THR A 1 223 ? 4.933 -11.206 6.078 1.00 85.38 223 THR A CA 1
ATOM 1694 C C . THR A 1 223 ? 5.973 -11.192 7.197 1.00 85.38 223 THR A C 1
ATOM 1696 O O . THR A 1 223 ? 5.703 -10.651 8.271 1.00 85.38 223 THR A O 1
ATOM 1699 N N . GLY A 1 224 ? 7.178 -11.694 6.911 1.00 86.06 224 GLY A N 1
ATOM 1700 C CA . GLY A 1 224 ? 8.329 -11.677 7.804 1.00 86.06 224 GLY A CA 1
ATOM 1701 C C . GLY A 1 224 ? 9.670 -11.607 7.057 1.00 86.06 224 GLY A C 1
ATOM 1702 O O . GLY A 1 224 ? 9.730 -11.854 5.847 1.00 86.06 224 GLY A O 1
ATOM 1703 N N . PRO A 1 225 ? 10.766 -11.248 7.753 1.00 88.00 225 PRO A N 1
ATOM 1704 C CA . PRO A 1 225 ? 12.109 -11.184 7.172 1.00 88.00 225 PRO A CA 1
ATOM 1705 C C . PRO A 1 225 ? 12.602 -12.487 6.534 1.00 88.00 225 PRO A C 1
ATOM 1707 O O . PRO A 1 225 ? 13.337 -12.467 5.553 1.00 88.00 225 PRO A O 1
ATOM 1710 N N . GLU A 1 226 ? 12.189 -13.629 7.072 1.00 88.19 226 GLU A N 1
ATOM 1711 C CA . GLU A 1 226 ? 12.519 -14.961 6.574 1.00 88.19 226 GLU A CA 1
ATOM 1712 C C . GLU A 1 226 ? 11.961 -15.236 5.172 1.00 88.19 226 GLU A C 1
ATOM 1714 O O . GLU A 1 226 ? 12.391 -16.184 4.515 1.00 88.19 226 GLU A O 1
ATOM 1719 N N . GLU A 1 227 ? 11.023 -14.420 4.694 1.00 91.00 227 GLU A N 1
ATOM 1720 C CA . GLU A 1 227 ? 10.405 -14.517 3.368 1.00 91.00 227 GLU A CA 1
ATOM 1721 C C . GLU A 1 227 ? 11.042 -13.563 2.344 1.00 91.00 227 GLU A C 1
ATOM 1723 O O . GLU A 1 227 ? 10.667 -13.582 1.171 1.00 91.00 227 GLU A O 1
ATOM 1728 N N . LEU A 1 228 ? 12.030 -12.761 2.762 1.00 94.12 228 LEU A N 1
ATOM 1729 C CA . LEU A 1 228 ? 12.847 -11.951 1.862 1.00 94.12 228 LEU A CA 1
ATOM 1730 C C . LEU A 1 228 ? 13.707 -12.836 0.941 1.00 94.12 228 LEU A C 1
ATOM 1732 O O . LEU A 1 228 ? 14.030 -13.987 1.251 1.00 94.12 228 LEU A O 1
ATOM 1736 N N . LEU A 1 229 ? 14.075 -12.286 -0.217 1.00 95.31 229 LEU A N 1
ATOM 1737 C CA . LEU A 1 229 ? 14.909 -12.951 -1.219 1.00 95.31 229 LEU A CA 1
ATOM 1738 C C . LEU A 1 229 ? 16.351 -12.464 -1.093 1.00 95.31 229 LEU A C 1
ATOM 1740 O O . LEU A 1 229 ? 16.842 -11.671 -1.901 1.00 95.31 229 LEU A O 1
ATOM 1744 N N . LEU A 1 230 ? 16.992 -12.945 -0.033 1.00 95.19 230 LEU A N 1
ATOM 1745 C CA . LEU A 1 230 ? 18.367 -12.641 0.338 1.00 95.19 230 LEU A CA 1
ATOM 1746 C C . LEU A 1 230 ? 19.220 -13.912 0.314 1.00 95.19 230 LEU A C 1
ATOM 1748 O O . LEU A 1 230 ? 18.704 -15.007 0.558 1.00 95.19 230 LEU A O 1
ATOM 1752 N N . ASP A 1 231 ? 20.507 -13.763 0.017 1.00 92.19 231 ASP A N 1
ATOM 1753 C CA . ASP A 1 231 ? 21.481 -14.845 0.152 1.00 92.19 231 ASP A CA 1
ATOM 1754 C C . ASP A 1 231 ? 21.888 -15.074 1.625 1.00 92.19 231 ASP A C 1
ATOM 1756 O O . ASP A 1 231 ? 21.410 -14.395 2.539 1.00 92.19 231 ASP A O 1
ATOM 1760 N N . ASP A 1 232 ? 22.793 -16.027 1.866 1.00 91.69 232 ASP A N 1
ATOM 1761 C CA . ASP A 1 232 ? 23.278 -16.360 3.216 1.00 91.69 232 ASP A CA 1
ATOM 1762 C C . ASP A 1 232 ? 24.037 -15.201 3.900 1.00 91.69 232 ASP A C 1
ATOM 1764 O O . ASP A 1 232 ? 24.203 -15.209 5.121 1.00 91.69 232 ASP A O 1
ATOM 1768 N N . ASN A 1 233 ? 24.487 -14.199 3.135 1.00 92.06 233 ASN A N 1
ATOM 1769 C CA . ASN A 1 233 ? 25.146 -12.994 3.641 1.00 92.06 233 ASN A CA 1
ATOM 1770 C C . ASN A 1 233 ? 24.161 -11.835 3.870 1.00 92.06 233 ASN A C 1
ATOM 1772 O O . ASN A 1 233 ? 24.551 -10.807 4.425 1.00 92.06 233 ASN A O 1
ATOM 1776 N N . GLY A 1 234 ? 22.892 -11.994 3.485 1.00 92.38 234 GLY A N 1
ATOM 1777 C CA . GLY A 1 234 ? 21.874 -10.951 3.559 1.00 92.38 234 GLY A CA 1
ATOM 1778 C C . GLY A 1 234 ? 21.837 -10.019 2.345 1.00 92.38 234 GLY A C 1
ATOM 1779 O O . GLY A 1 234 ? 21.175 -8.982 2.419 1.00 92.38 234 GLY A O 1
ATOM 1780 N N . GLU A 1 235 ? 22.508 -10.372 1.246 1.00 94.25 235 GLU A N 1
ATOM 1781 C CA . GLU A 1 235 ? 22.552 -9.583 0.012 1.00 94.25 235 GLU A CA 1
ATOM 1782 C C . GLU A 1 235 ? 21.364 -9.901 -0.915 1.00 94.25 235 GLU A C 1
ATOM 1784 O O . GLU A 1 235 ? 20.872 -11.035 -0.926 1.00 94.25 235 GLU A O 1
ATOM 1789 N N . PRO A 1 236 ? 20.872 -8.934 -1.716 1.00 95.69 236 PRO A N 1
ATOM 1790 C CA . PRO A 1 236 ? 19.736 -9.159 -2.606 1.00 95.69 236 PRO A CA 1
ATOM 1791 C C . PRO A 1 236 ? 20.006 -10.239 -3.662 1.00 95.69 236 PRO A C 1
ATOM 1793 O O . PRO A 1 236 ? 20.967 -10.160 -4.423 1.00 95.69 236 PRO A O 1
ATOM 1796 N N . MET A 1 237 ? 19.093 -11.205 -3.792 1.00 93.56 237 MET A N 1
ATOM 1797 C CA . MET A 1 237 ? 19.212 -12.274 -4.794 1.00 93.56 237 MET A CA 1
ATOM 1798 C C . MET A 1 237 ? 18.717 -11.893 -6.192 1.00 93.56 237 MET A C 1
ATOM 1800 O O . MET A 1 237 ? 19.011 -12.587 -7.162 1.00 93.56 237 MET A O 1
ATOM 1804 N N . ARG A 1 238 ? 17.902 -10.842 -6.307 1.00 94.44 238 ARG A N 1
ATOM 1805 C CA . ARG A 1 238 ? 17.319 -10.407 -7.582 1.00 94.44 238 ARG A CA 1
ATOM 1806 C C . ARG A 1 238 ? 18.062 -9.200 -8.123 1.00 94.44 238 ARG A C 1
ATOM 1808 O O . ARG A 1 238 ? 18.357 -8.276 -7.369 1.00 94.44 238 ARG A O 1
ATOM 1815 N N . ILE A 1 239 ? 18.225 -9.141 -9.445 1.00 95.50 239 ILE A N 1
ATOM 1816 C CA . ILE A 1 239 ? 18.830 -7.984 -10.121 1.00 95.50 239 ILE A CA 1
ATOM 1817 C C . ILE A 1 239 ? 18.062 -6.682 -9.854 1.00 95.50 239 ILE A C 1
ATOM 1819 O O . ILE A 1 239 ? 18.663 -5.624 -9.739 1.00 95.50 239 ILE A O 1
ATOM 1823 N N . ASP A 1 240 ? 16.736 -6.738 -9.691 1.00 94.94 240 ASP A N 1
ATOM 1824 C CA . ASP A 1 240 ? 15.914 -5.572 -9.345 1.00 94.94 240 ASP A CA 1
ATOM 1825 C C . ASP A 1 240 ? 15.948 -5.215 -7.849 1.00 94.94 240 ASP A C 1
ATOM 1827 O O . ASP A 1 240 ? 15.353 -4.218 -7.448 1.00 94.94 240 ASP A O 1
ATOM 1831 N N . LYS A 1 241 ? 16.636 -6.017 -7.024 1.00 96.44 241 LYS A N 1
ATOM 1832 C CA . LYS A 1 241 ? 16.694 -5.924 -5.557 1.00 96.44 241 LYS A CA 1
ATOM 1833 C C . LYS A 1 241 ? 15.328 -5.974 -4.860 1.00 96.44 241 LYS A C 1
ATOM 1835 O O . LYS A 1 241 ? 15.220 -5.600 -3.689 1.00 96.44 241 LYS A O 1
ATOM 1840 N N . ALA A 1 242 ? 14.279 -6.444 -5.539 1.00 96.06 242 ALA A N 1
ATOM 1841 C CA . ALA A 1 242 ? 12.978 -6.636 -4.910 1.00 96.06 242 ALA A CA 1
ATOM 1842 C C . ALA A 1 242 ? 13.067 -7.692 -3.797 1.00 96.06 242 ALA A C 1
ATOM 1844 O O . ALA A 1 242 ? 13.819 -8.661 -3.900 1.00 96.06 242 ALA A O 1
ATOM 1845 N N . TYR A 1 243 ? 12.269 -7.504 -2.746 1.00 96.06 243 TYR A N 1
ATOM 1846 C CA . TYR A 1 243 ? 12.225 -8.337 -1.544 1.00 96.06 243 TYR A CA 1
ATOM 1847 C C . TYR A 1 243 ? 13.556 -8.397 -0.783 1.00 96.06 243 TYR A C 1
ATOM 1849 O O . TYR A 1 243 ? 13.880 -9.416 -0.184 1.00 96.06 243 TYR A O 1
ATOM 1857 N N . SER A 1 244 ? 14.320 -7.304 -0.805 1.00 95.88 244 SER A N 1
ATOM 1858 C CA . SER A 1 244 ? 15.524 -7.110 0.008 1.00 95.88 244 SER A CA 1
ATOM 1859 C C . SER A 1 244 ? 15.250 -6.228 1.229 1.00 95.88 244 SER A C 1
ATOM 1861 O O . SER A 1 244 ? 14.144 -5.711 1.389 1.00 95.88 244 SER A O 1
ATOM 1863 N N . TRP A 1 245 ? 16.264 -5.983 2.063 1.00 94.31 245 TRP A N 1
ATOM 1864 C CA . TRP A 1 245 ? 16.171 -5.003 3.151 1.00 94.31 245 TRP A CA 1
ATOM 1865 C C . TRP A 1 245 ? 15.887 -3.574 2.671 1.00 94.31 245 TRP A C 1
ATOM 1867 O O . TRP A 1 245 ? 15.250 -2.807 3.391 1.00 94.31 245 TRP A O 1
ATOM 1877 N N . GLU A 1 246 ? 16.306 -3.220 1.453 1.00 92.62 246 GLU A N 1
ATOM 1878 C CA . GLU A 1 246 ? 16.020 -1.909 0.857 1.00 92.62 246 GLU A CA 1
ATOM 1879 C C . GLU A 1 246 ? 14.556 -1.793 0.407 1.00 92.62 246 GLU A C 1
ATOM 1881 O O . GLU A 1 246 ? 13.953 -0.722 0.496 1.00 92.62 246 GLU A O 1
ATOM 1886 N N . ALA A 1 247 ? 13.967 -2.896 -0.064 1.00 93.19 247 ALA A N 1
ATOM 1887 C CA . ALA A 1 247 ? 12.618 -2.920 -0.624 1.00 93.19 247 ALA A CA 1
ATOM 1888 C C . ALA A 1 247 ? 11.815 -4.166 -0.203 1.00 93.19 247 ALA A C 1
ATOM 1890 O O . ALA A 1 247 ? 11.391 -4.949 -1.066 1.00 93.19 247 ALA A O 1
ATOM 1891 N N . PRO A 1 248 ? 11.534 -4.346 1.102 1.00 92.06 248 PRO A N 1
ATOM 1892 C CA . PRO A 1 248 ? 10.957 -5.589 1.621 1.00 92.06 248 PRO A CA 1
ATOM 1893 C C . PRO A 1 248 ? 9.509 -5.817 1.166 1.00 92.06 248 PRO A C 1
ATOM 1895 O O . PRO A 1 248 ? 9.060 -6.953 1.060 1.00 92.06 248 PRO A O 1
ATOM 1898 N N . LEU A 1 249 ? 8.781 -4.742 0.837 1.00 89.06 249 LEU A N 1
ATOM 1899 C CA . LEU A 1 249 ? 7.362 -4.765 0.451 1.00 89.06 249 LEU A CA 1
ATOM 1900 C C . LEU A 1 249 ? 7.136 -4.484 -1.046 1.00 89.06 249 LEU A C 1
ATOM 1902 O O . LEU A 1 249 ? 6.129 -3.896 -1.441 1.00 89.06 249 LEU A O 1
ATOM 1906 N N . SER A 1 250 ? 8.075 -4.883 -1.901 1.00 91.31 250 SER A N 1
ATOM 1907 C CA . SER A 1 250 ? 8.012 -4.677 -3.356 1.00 91.31 250 SER A CA 1
ATOM 1908 C C . SER A 1 250 ? 7.112 -5.709 -4.051 1.00 91.31 250 SER A C 1
ATOM 1910 O O . SER A 1 250 ? 7.544 -6.461 -4.918 1.00 91.31 250 SER A O 1
ATOM 1912 N N . ALA A 1 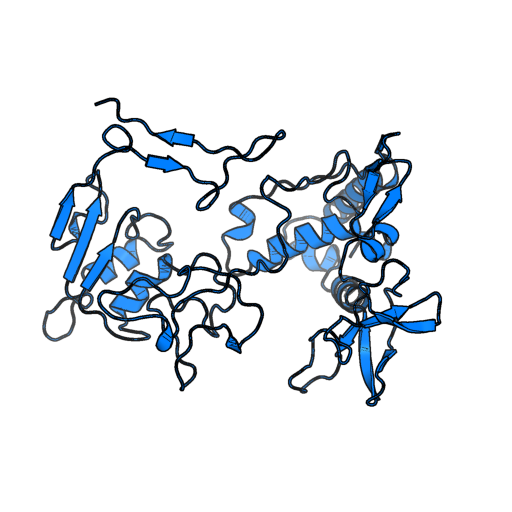251 ? 5.820 -5.721 -3.704 1.00 87.94 251 ALA A N 1
ATOM 1913 C CA . ALA A 1 251 ? 4.831 -6.699 -4.183 1.00 87.94 251 ALA A CA 1
ATOM 1914 C C . ALA A 1 251 ? 4.676 -6.784 -5.718 1.00 87.94 251 ALA A C 1
ATOM 1916 O O . ALA A 1 251 ? 4.181 -7.782 -6.233 1.00 87.94 251 ALA A O 1
ATOM 1917 N N . HIS A 1 252 ? 5.123 -5.761 -6.451 1.00 86.38 252 HIS A N 1
ATOM 1918 C CA . HIS A 1 252 ? 5.114 -5.713 -7.918 1.00 86.38 252 HIS A CA 1
ATOM 1919 C C . HIS A 1 252 ? 6.515 -5.812 -8.547 1.00 86.38 252 HIS A C 1
ATOM 1921 O O . HIS A 1 252 ? 6.678 -5.537 -9.735 1.00 86.38 252 HIS A O 1
ATOM 1927 N N . GLY A 1 253 ? 7.532 -6.181 -7.762 1.00 91.38 253 GLY A N 1
ATOM 1928 C CA . GLY A 1 253 ? 8.930 -6.106 -8.169 1.00 91.38 253 GLY A CA 1
ATOM 1929 C C . GLY A 1 253 ? 9.393 -4.663 -8.379 1.00 91.38 253 GLY A C 1
ATOM 1930 O O . GLY A 1 253 ? 8.653 -3.702 -8.147 1.00 91.38 253 GLY A O 1
ATOM 1931 N N . LEU A 1 254 ? 10.634 -4.503 -8.831 1.00 91.62 254 LEU A N 1
ATOM 1932 C CA . LEU A 1 254 ? 11.244 -3.195 -9.077 1.00 91.62 254 LEU A CA 1
ATOM 1933 C C . LEU A 1 254 ? 11.806 -3.121 -10.498 1.00 91.62 254 LEU A C 1
ATOM 1935 O O . LEU A 1 254 ? 12.952 -2.750 -10.709 1.00 91.62 254 LEU A O 1
ATOM 1939 N N . MET A 1 255 ? 10.987 -3.451 -11.502 1.00 90.50 255 MET A N 1
ATOM 1940 C CA . MET A 1 255 ? 11.411 -3.499 -12.914 1.00 90.50 255 MET A CA 1
ATOM 1941 C C . MET A 1 255 ? 12.148 -2.228 -13.387 1.00 90.50 255 MET A C 1
ATOM 1943 O O . MET A 1 255 ? 13.073 -2.311 -14.188 1.00 90.50 255 MET A O 1
ATOM 1947 N N . HIS A 1 256 ? 11.789 -1.059 -12.848 1.00 89.88 256 HIS A N 1
ATOM 1948 C CA . HIS A 1 256 ? 12.452 0.227 -13.111 1.00 89.88 256 HIS A CA 1
ATOM 1949 C C . HIS A 1 256 ? 13.919 0.298 -12.669 1.00 89.88 256 HIS A C 1
ATOM 1951 O O . HIS A 1 256 ? 14.669 1.125 -13.178 1.00 89.88 256 HIS A O 1
ATOM 1957 N N . MET A 1 257 ? 14.348 -0.590 -11.777 1.00 93.06 257 MET A N 1
ATOM 1958 C CA . MET A 1 257 ? 15.725 -0.676 -11.302 1.00 93.06 257 MET A CA 1
ATOM 1959 C C . MET A 1 257 ? 16.597 -1.612 -12.141 1.00 93.06 257 MET A C 1
ATOM 1961 O O . MET A 1 257 ? 17.815 -1.487 -12.081 1.00 93.06 257 MET A O 1
ATOM 1965 N N . VAL A 1 258 ? 16.016 -2.506 -12.952 1.00 94.50 258 VAL A N 1
ATOM 1966 C CA . VAL A 1 258 ? 16.757 -3.584 -13.639 1.00 94.50 258 VAL A CA 1
ATOM 1967 C C . VAL A 1 258 ? 17.893 -3.047 -14.511 1.00 94.50 258 VAL A C 1
ATOM 1969 O O . VAL A 1 258 ? 19.017 -3.512 -14.365 1.00 94.50 258 VAL A O 1
ATOM 1972 N N . ILE A 1 259 ? 17.637 -2.051 -15.371 1.00 95.69 259 ILE A N 1
ATOM 1973 C CA . ILE A 1 259 ? 18.680 -1.488 -16.252 1.00 95.69 259 ILE A CA 1
ATOM 1974 C C . ILE A 1 259 ? 19.774 -0.802 -15.429 1.00 95.69 259 ILE A C 1
ATOM 1976 O O . ILE A 1 259 ? 20.956 -1.037 -15.660 1.00 95.69 259 ILE A O 1
ATOM 1980 N N . THR A 1 260 ? 19.387 0.002 -14.435 1.00 95.44 260 THR A N 1
ATOM 1981 C CA . THR A 1 260 ? 20.342 0.699 -13.560 1.00 95.44 260 THR A CA 1
ATOM 1982 C C . THR A 1 260 ? 21.249 -0.290 -12.828 1.00 95.44 260 THR A C 1
ATOM 1984 O O . THR A 1 260 ? 22.454 -0.076 -12.737 1.00 95.44 260 THR A O 1
ATOM 1987 N N . ASN A 1 261 ? 20.675 -1.369 -12.304 1.00 96.75 261 ASN A N 1
ATOM 1988 C CA . ASN A 1 261 ? 21.385 -2.376 -11.526 1.00 96.75 261 ASN A CA 1
ATOM 1989 C C . ASN A 1 261 ? 22.262 -3.270 -12.410 1.00 96.75 261 ASN A C 1
ATOM 1991 O O . ASN A 1 261 ? 23.408 -3.531 -12.053 1.00 96.75 261 ASN A O 1
ATOM 1995 N N . ALA A 1 262 ? 21.778 -3.647 -13.598 1.00 97.06 262 ALA A N 1
ATOM 1996 C CA . ALA A 1 262 ? 22.572 -4.341 -14.610 1.00 97.06 262 ALA A CA 1
ATOM 1997 C C . ALA A 1 262 ? 23.787 -3.509 -15.044 1.00 97.06 262 ALA A C 1
ATOM 1999 O O . ALA A 1 262 ? 24.904 -4.012 -15.032 1.00 97.06 262 ALA A O 1
ATOM 2000 N N . TRP A 1 263 ? 23.587 -2.218 -15.333 1.00 97.44 263 TRP A N 1
ATOM 2001 C CA . TRP A 1 263 ? 24.663 -1.284 -15.680 1.00 97.44 263 TRP A CA 1
ATOM 2002 C C . TRP A 1 263 ? 25.695 -1.109 -14.551 1.00 97.44 263 TRP A C 1
ATOM 2004 O O . TRP A 1 263 ? 26.886 -0.951 -14.820 1.00 97.44 263 TRP A O 1
ATOM 2014 N N . LYS A 1 264 ? 25.262 -1.152 -13.282 1.00 97.31 264 LYS A N 1
ATOM 2015 C CA . LYS A 1 264 ? 26.161 -1.112 -12.112 1.00 97.31 264 LYS A CA 1
ATOM 2016 C C . LYS A 1 264 ? 26.858 -2.443 -11.825 1.00 97.31 264 LYS A C 1
ATOM 2018 O O . LYS A 1 264 ? 27.867 -2.432 -11.125 1.00 97.31 264 LYS A O 1
ATOM 2023 N N . GLY A 1 265 ? 26.309 -3.563 -12.295 1.00 96.81 265 GLY A N 1
ATOM 2024 C CA . GLY A 1 265 ? 26.690 -4.899 -11.837 1.00 96.81 265 GLY A CA 1
ATOM 2025 C C . GLY A 1 265 ? 26.362 -5.141 -10.359 1.00 96.81 265 GLY A C 1
ATOM 2026 O O . GLY A 1 265 ? 27.109 -5.835 -9.677 1.00 96.81 265 GLY A O 1
ATOM 2027 N N . ASP A 1 266 ? 25.279 -4.541 -9.857 1.00 96.50 266 ASP A N 1
ATOM 2028 C CA . ASP A 1 266 ? 24.893 -4.538 -8.441 1.00 96.50 266 ASP A CA 1
ATOM 2029 C C . ASP A 1 266 ? 23.430 -5.002 -8.295 1.00 96.50 266 ASP A C 1
ATOM 2031 O O . ASP A 1 266 ? 22.530 -4.293 -8.752 1.00 96.50 266 ASP A O 1
ATOM 2035 N N . PRO A 1 267 ? 23.148 -6.164 -7.674 1.00 95.75 267 PRO A N 1
ATOM 2036 C CA . PRO A 1 267 ? 24.041 -6.935 -6.796 1.00 95.75 267 PRO A CA 1
ATOM 2037 C C . PRO A 1 267 ? 25.063 -7.833 -7.513 1.00 95.75 267 PRO A C 1
ATOM 2039 O O . PRO A 1 267 ? 25.994 -8.325 -6.883 1.00 95.75 267 PRO A O 1
ATOM 2042 N N . TYR A 1 268 ? 24.906 -8.064 -8.816 1.00 95.69 268 TYR A N 1
ATOM 2043 C CA . TYR A 1 268 ? 25.827 -8.873 -9.616 1.00 95.69 268 TYR A CA 1
ATOM 2044 C C . TYR A 1 268 ? 25.753 -8.477 -11.101 1.00 95.69 268 TYR A C 1
ATOM 2046 O O . TYR A 1 268 ? 24.739 -7.922 -11.537 1.00 95.69 268 TYR A O 1
ATOM 2054 N N . PRO A 1 269 ? 26.796 -8.760 -11.904 1.00 96.19 269 PRO A N 1
ATOM 2055 C CA . PRO A 1 269 ? 26.743 -8.562 -13.348 1.00 96.19 269 PRO A CA 1
ATOM 2056 C C . PRO A 1 269 ? 25.813 -9.579 -14.018 1.00 96.19 269 PRO A C 1
ATOM 2058 O O . PRO A 1 269 ? 25.674 -10.715 -13.562 1.00 96.19 269 PRO A O 1
ATOM 2061 N N . ILE A 1 270 ? 25.222 -9.180 -15.141 1.00 96.56 270 ILE A N 1
ATOM 2062 C CA . ILE A 1 270 ? 24.485 -10.073 -16.041 1.00 96.56 270 ILE A CA 1
ATOM 2063 C C . ILE A 1 270 ? 25.213 -10.160 -17.379 1.00 96.56 270 ILE A C 1
ATOM 2065 O O . ILE A 1 270 ? 25.872 -9.210 -17.793 1.00 96.56 270 ILE A O 1
ATOM 2069 N N . ASP A 1 271 ? 25.074 -11.289 -18.063 1.00 96.31 271 ASP A N 1
ATOM 2070 C CA . ASP A 1 271 ? 25.558 -11.465 -19.433 1.00 96.31 271 ASP A CA 1
ATOM 2071 C C . ASP A 1 271 ? 24.502 -11.051 -20.469 1.00 96.31 271 ASP A C 1
ATOM 2073 O O . ASP A 1 271 ? 24.836 -10.494 -21.509 1.00 96.31 271 ASP A O 1
ATOM 2077 N N . THR A 1 272 ? 23.225 -11.299 -20.172 1.00 97.31 272 THR A N 1
ATOM 2078 C CA . THR A 1 272 ? 22.096 -11.062 -21.070 1.00 97.31 272 THR A CA 1
ATOM 2079 C C . THR A 1 272 ? 20.938 -10.394 -20.339 1.00 97.31 272 THR A C 1
ATOM 2081 O O . THR A 1 272 ? 20.453 -10.888 -19.319 1.00 97.31 272 THR A O 1
ATOM 2084 N N . LEU A 1 273 ? 20.426 -9.306 -20.913 1.00 96.81 273 LEU A N 1
ATOM 2085 C CA . LEU A 1 273 ? 19.162 -8.688 -20.529 1.00 96.81 273 LEU A CA 1
ATOM 2086 C C . LEU A 1 273 ? 18.088 -9.053 -21.557 1.00 96.81 273 LEU A C 1
ATOM 2088 O O . LEU A 1 273 ? 18.169 -8.643 -22.711 1.00 96.81 273 LEU A O 1
ATOM 2092 N N . PHE A 1 274 ? 17.058 -9.790 -21.135 1.00 96.06 274 PHE A N 1
ATOM 2093 C CA . PHE A 1 274 ? 15.881 -10.044 -21.966 1.00 96.06 274 PHE A CA 1
ATOM 2094 C C . PHE A 1 274 ? 14.684 -9.234 -21.470 1.00 96.06 274 PHE A C 1
ATOM 2096 O O . PHE A 1 274 ? 14.305 -9.313 -20.300 1.00 96.06 274 PHE A O 1
ATOM 2103 N N . MET A 1 275 ? 14.074 -8.467 -22.372 1.00 93.25 275 MET A N 1
ATOM 2104 C CA . MET A 1 275 ? 12.896 -7.659 -22.088 1.00 93.25 275 MET A CA 1
ATOM 2105 C C . MET A 1 275 ? 11.732 -7.998 -23.026 1.00 93.25 275 MET A C 1
ATOM 2107 O O . MET A 1 275 ? 11.896 -8.135 -24.239 1.00 93.25 275 MET A O 1
ATOM 2111 N N . PHE A 1 276 ? 10.539 -8.098 -22.442 1.00 91.44 276 PHE A N 1
ATOM 2112 C CA . PHE A 1 276 ? 9.287 -8.429 -23.117 1.00 91.44 276 PHE A CA 1
ATOM 2113 C C . PHE A 1 276 ? 8.128 -7.673 -22.457 1.00 91.44 276 PHE A C 1
ATOM 2115 O O . PHE A 1 276 ? 8.097 -7.547 -21.232 1.00 91.44 276 PHE A O 1
ATOM 2122 N N . MET A 1 277 ? 7.190 -7.151 -23.258 1.00 86.25 277 MET A N 1
ATOM 2123 C CA . MET A 1 277 ? 6.024 -6.365 -22.799 1.00 86.25 277 MET A CA 1
ATOM 2124 C C . MET A 1 277 ? 6.360 -5.126 -21.945 1.00 86.25 277 MET A C 1
ATOM 2126 O O . MET A 1 277 ? 5.494 -4.575 -21.262 1.00 86.25 277 MET A O 1
ATOM 2130 N N . ALA A 1 278 ? 7.605 -4.658 -21.995 1.00 88.25 278 ALA A N 1
ATOM 2131 C CA . ALA A 1 278 ? 8.089 -3.525 -21.221 1.00 88.25 278 ALA A CA 1
ATOM 2132 C C . ALA A 1 278 ? 8.983 -2.642 -22.090 1.00 88.25 278 ALA A C 1
ATOM 2134 O O . ALA A 1 278 ? 9.844 -3.138 -22.807 1.00 88.25 278 ALA A O 1
ATOM 2135 N N . ASN A 1 279 ? 8.809 -1.328 -22.007 1.00 90.25 279 ASN A N 1
ATOM 2136 C CA . ASN A 1 279 ? 9.648 -0.354 -22.700 1.00 90.25 279 ASN A CA 1
ATOM 2137 C C . ASN A 1 279 ? 10.300 0.543 -21.649 1.00 90.25 279 ASN A C 1
ATOM 2139 O O . ASN A 1 279 ? 9.750 1.584 -21.299 1.00 90.25 279 ASN A O 1
ATOM 2143 N N . MET A 1 280 ? 11.422 0.092 -21.088 1.00 89.19 280 MET A N 1
ATOM 2144 C CA . MET A 1 280 ? 12.027 0.733 -19.915 1.00 89.19 280 MET A CA 1
ATOM 2145 C C . MET A 1 280 ? 13.020 1.845 -20.255 1.00 89.19 280 MET A C 1
ATOM 2147 O O . MET A 1 280 ? 13.421 2.563 -19.345 1.00 89.19 280 MET A O 1
ATOM 2151 N N . SER A 1 281 ? 13.370 2.061 -21.528 1.00 86.94 281 SER A N 1
ATOM 2152 C CA . SER A 1 281 ? 14.051 3.295 -21.951 1.00 86.94 281 SER A CA 1
ATOM 2153 C C . SER A 1 281 ? 13.102 4.498 -21.960 1.00 86.94 281 SER A C 1
ATOM 2155 O O . SER A 1 281 ? 13.553 5.643 -21.932 1.00 86.94 281 SER A O 1
ATOM 2157 N N . TRP A 1 282 ? 11.786 4.257 -21.916 1.00 87.31 282 TRP A N 1
ATOM 2158 C CA . TRP A 1 282 ? 10.762 5.298 -21.880 1.00 87.31 282 TRP A CA 1
ATOM 2159 C C . TRP A 1 282 ? 9.820 5.208 -20.672 1.00 87.31 282 TRP A C 1
ATOM 2161 O O . TRP A 1 282 ? 9.774 6.108 -19.832 1.00 87.31 282 TRP A O 1
ATOM 2171 N N . ASN A 1 283 ? 9.032 4.138 -20.582 1.00 80.00 283 ASN A N 1
ATOM 2172 C CA . ASN A 1 283 ? 7.977 3.975 -19.590 1.00 80.00 283 ASN A CA 1
ATOM 2173 C C . ASN A 1 283 ? 8.558 3.503 -18.255 1.00 80.00 283 ASN A C 1
ATOM 2175 O O . ASN A 1 283 ? 9.357 2.577 -18.198 1.00 80.00 283 ASN A O 1
ATOM 2179 N N . SER A 1 284 ? 8.103 4.110 -17.157 1.00 73.38 284 SER A N 1
ATOM 2180 C CA . SER A 1 284 ? 8.479 3.735 -15.786 1.00 73.38 284 SER A CA 1
ATOM 2181 C C . SER A 1 284 ? 9.981 3.820 -15.477 1.00 73.38 284 SER A C 1
ATOM 2183 O O . SER A 1 284 ? 10.380 3.424 -14.392 1.00 73.38 284 SER A O 1
ATOM 2185 N N . SER A 1 285 ? 10.793 4.400 -16.369 1.00 72.75 285 SER A N 1
ATOM 2186 C CA . SER A 1 285 ? 12.216 4.686 -16.149 1.00 72.75 285 SER A CA 1
ATOM 2187 C C . SER A 1 285 ? 12.425 5.763 -15.081 1.00 72.75 285 SER A C 1
ATOM 2189 O O . SER A 1 285 ? 13.442 5.775 -14.397 1.00 72.75 285 SER A O 1
ATOM 2191 N N . MET A 1 286 ? 11.475 6.709 -14.984 1.00 79.94 286 MET A N 1
ATOM 2192 C CA . MET A 1 286 ? 11.559 7.947 -14.189 1.00 79.94 286 MET A CA 1
ATOM 2193 C C . MET A 1 286 ? 12.836 8.783 -14.456 1.00 79.94 286 MET A C 1
ATOM 2195 O O . MET A 1 286 ? 13.075 9.774 -13.772 1.00 79.94 286 MET A O 1
ATOM 2199 N N . ASN A 1 287 ? 13.625 8.399 -15.468 1.00 88.94 287 ASN A N 1
ATOM 2200 C CA . ASN A 1 287 ? 14.916 8.952 -15.868 1.00 88.94 287 ASN A CA 1
ATOM 2201 C C . ASN A 1 287 ? 15.293 8.442 -17.277 1.00 88.94 287 ASN A C 1
ATOM 2203 O O . ASN A 1 287 ? 16.307 7.773 -17.463 1.00 88.94 287 ASN A O 1
ATOM 2207 N N . SER A 1 288 ? 14.453 8.705 -18.282 1.00 91.94 288 SER A N 1
ATOM 2208 C CA . SER A 1 288 ? 14.646 8.143 -19.630 1.00 91.94 288 SER A CA 1
ATOM 2209 C C . SER A 1 288 ? 16.015 8.481 -20.226 1.00 91.94 288 SER A C 1
ATOM 2211 O O . SER A 1 288 ? 16.664 7.605 -20.782 1.00 91.94 288 SER A O 1
ATOM 2213 N N . ALA A 1 289 ? 16.487 9.723 -20.067 1.00 92.81 289 ALA A N 1
ATOM 2214 C CA . ALA A 1 289 ? 17.796 10.143 -20.571 1.00 92.81 289 ALA A CA 1
ATOM 2215 C C . ALA A 1 289 ? 18.944 9.338 -19.944 1.00 92.81 289 ALA A C 1
ATOM 2217 O O . ALA A 1 289 ? 19.731 8.744 -20.673 1.00 92.81 289 ALA A O 1
ATOM 2218 N N . GLY A 1 290 ? 18.987 9.241 -18.611 1.00 94.62 290 GLY A N 1
ATOM 2219 C CA . GLY A 1 290 ? 20.025 8.467 -17.931 1.00 94.62 290 GLY A CA 1
ATOM 2220 C C . GLY A 1 290 ? 19.943 6.971 -18.232 1.00 94.62 290 GLY A C 1
ATOM 2221 O O . GLY A 1 290 ? 20.972 6.325 -18.372 1.00 94.62 290 GLY A O 1
ATOM 2222 N N . VAL A 1 291 ? 18.741 6.413 -18.401 1.00 94.88 291 VAL A N 1
ATOM 2223 C CA . VAL A 1 291 ? 18.588 5.011 -18.820 1.00 94.88 291 VAL A CA 1
ATOM 2224 C C . VAL A 1 291 ? 19.123 4.791 -20.238 1.00 94.88 291 VAL A C 1
ATOM 2226 O O . VAL A 1 291 ? 19.839 3.822 -20.468 1.00 94.88 291 VAL A O 1
ATOM 2229 N N . MET A 1 292 ? 18.829 5.689 -21.182 1.00 94.62 292 MET A N 1
ATOM 2230 C CA . MET A 1 292 ? 19.374 5.614 -22.545 1.00 94.62 292 MET A CA 1
ATOM 2231 C C . MET A 1 292 ? 20.904 5.744 -22.565 1.00 94.62 292 MET A C 1
ATOM 2233 O O . MET A 1 292 ? 21.563 5.052 -23.337 1.00 94.62 292 MET A O 1
ATOM 2237 N N . GLU A 1 293 ? 21.479 6.576 -21.693 1.00 95.88 293 GLU A N 1
ATOM 2238 C CA . GLU A 1 293 ? 22.932 6.642 -21.496 1.00 95.88 293 GLU A CA 1
ATOM 2239 C C . GLU A 1 293 ? 23.476 5.301 -20.987 1.00 95.88 293 GLU A C 1
ATOM 2241 O O . GLU A 1 293 ? 24.379 4.743 -21.605 1.00 95.88 293 GLU A O 1
ATOM 2246 N N . MET A 1 294 ? 22.880 4.726 -19.936 1.00 96.75 294 MET A N 1
ATOM 2247 C CA . MET A 1 294 ? 23.293 3.433 -19.365 1.00 96.75 294 MET A CA 1
ATOM 2248 C C . MET A 1 294 ? 23.256 2.286 -20.382 1.00 96.75 294 MET A C 1
ATOM 2250 O O . MET A 1 294 ? 24.155 1.450 -20.380 1.00 96.75 294 MET A O 1
ATOM 2254 N N . LEU A 1 295 ? 22.252 2.260 -21.265 1.00 96.25 295 LEU A N 1
ATOM 2255 C CA . LEU A 1 295 ? 22.119 1.255 -22.329 1.00 96.25 295 LEU A CA 1
ATOM 2256 C C . LEU A 1 295 ? 23.234 1.334 -23.385 1.00 96.25 295 LEU A C 1
ATOM 2258 O O . LEU A 1 295 ? 23.430 0.385 -24.135 1.00 96.25 295 LEU A O 1
ATOM 2262 N N . THR A 1 296 ? 23.951 2.457 -23.464 1.00 96.69 296 THR A N 1
ATOM 2263 C CA . THR A 1 296 ? 25.032 2.672 -24.442 1.00 96.69 296 THR A CA 1
ATOM 2264 C C . THR A 1 296 ? 26.409 2.837 -23.810 1.00 96.69 296 THR A C 1
ATOM 2266 O O . THR A 1 296 ? 27.400 2.956 -24.535 1.00 96.69 296 THR A O 1
ATOM 2269 N N . ASP A 1 297 ? 26.480 2.847 -22.480 1.00 97.94 297 ASP A N 1
ATOM 2270 C CA . ASP A 1 297 ? 27.720 3.065 -21.753 1.00 97.94 297 ASP A CA 1
ATOM 2271 C C . ASP A 1 297 ? 28.660 1.864 -21.892 1.00 97.94 297 ASP A C 1
ATOM 2273 O O . ASP A 1 297 ? 28.244 0.699 -21.877 1.00 97.94 297 ASP A O 1
ATOM 2277 N N . ARG A 1 298 ? 29.949 2.170 -22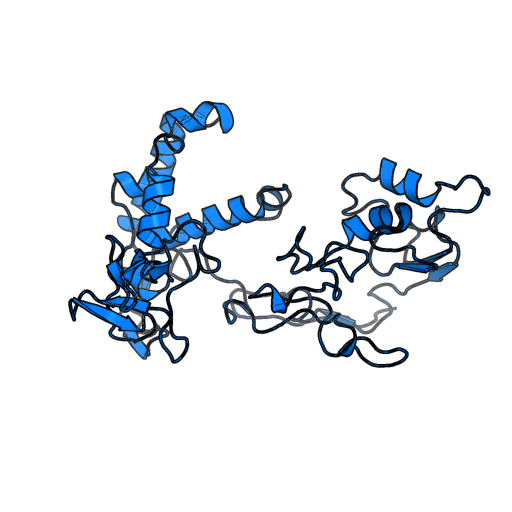.013 1.00 97.75 298 ARG A N 1
ATOM 2278 C CA . ARG A 1 298 ? 31.015 1.196 -22.226 1.00 97.75 298 ARG A CA 1
ATOM 2279 C C . ARG A 1 298 ? 32.046 1.295 -21.116 1.00 97.75 298 ARG A C 1
ATOM 2281 O O . ARG A 1 298 ? 32.262 2.362 -20.542 1.00 97.75 298 ARG A O 1
ATOM 2288 N N . ASP A 1 299 ? 32.665 0.176 -20.785 1.00 95.25 299 ASP A N 1
ATOM 2289 C CA . ASP A 1 299 ? 33.757 0.142 -19.821 1.00 95.25 299 ASP A CA 1
ATOM 2290 C C . ASP A 1 299 ? 35.097 0.583 -20.444 1.00 95.25 299 ASP A C 1
ATOM 2292 O O . ASP A 1 299 ? 35.171 1.056 -21.583 1.00 95.25 299 ASP A O 1
ATOM 2296 N N . SER A 1 300 ? 36.178 0.476 -19.667 1.00 95.56 300 SER A N 1
ATOM 2297 C CA . SER A 1 300 ? 37.527 0.838 -20.113 1.00 95.56 300 SER A CA 1
ATOM 2298 C C . SER A 1 300 ? 38.074 -0.052 -21.228 1.00 95.56 300 SER A C 1
ATOM 2300 O O . SER A 1 300 ? 38.991 0.377 -21.929 1.00 95.56 300 SER A O 1
ATOM 2302 N N . ASP A 1 301 ? 37.531 -1.259 -21.386 1.00 95.00 301 ASP A N 1
ATOM 2303 C CA . ASP A 1 301 ? 37.928 -2.216 -22.417 1.00 95.00 301 ASP A CA 1
ATOM 2304 C C . ASP A 1 301 ? 37.147 -1.985 -23.725 1.00 95.00 301 ASP A C 1
ATOM 2306 O O . ASP A 1 301 ? 37.496 -2.530 -24.773 1.00 95.00 301 ASP A O 1
ATOM 2310 N N . GLY A 1 302 ? 36.158 -1.082 -23.699 1.00 95.81 302 GLY A N 1
ATOM 2311 C CA . GLY A 1 302 ? 35.356 -0.678 -24.850 1.00 95.81 302 GLY A CA 1
ATOM 2312 C C . GLY A 1 302 ? 34.115 -1.543 -25.067 1.00 95.81 302 GLY A C 1
ATOM 2313 O O . GLY A 1 302 ? 33.404 -1.321 -26.057 1.00 95.81 302 GLY A O 1
ATOM 2314 N N . GLU A 1 303 ? 33.849 -2.473 -24.149 1.00 95.75 303 GLU A N 1
ATOM 2315 C CA . GLU A 1 303 ? 32.683 -3.351 -24.143 1.00 95.75 303 GLU A CA 1
ATOM 2316 C C . GLU A 1 303 ? 31.491 -2.656 -23.485 1.00 95.75 303 GLU A C 1
ATOM 2318 O O . GLU A 1 303 ? 31.648 -1.805 -22.606 1.00 95.75 303 GLU A O 1
ATOM 2323 N N . TYR A 1 304 ? 30.276 -2.989 -23.921 1.00 97.62 304 TYR A N 1
ATOM 2324 C CA . TYR A 1 304 ? 29.068 -2.463 -23.287 1.00 97.62 304 TYR A CA 1
ATOM 2325 C C . TYR A 1 304 ? 28.912 -3.030 -21.876 1.00 97.62 304 TYR A C 1
ATOM 2327 O O . TYR A 1 304 ? 29.039 -4.233 -21.659 1.00 97.62 304 TYR A O 1
ATOM 2335 N N . LYS A 1 305 ? 28.562 -2.166 -20.916 1.00 97.56 305 LYS A N 1
ATOM 2336 C CA . LYS A 1 305 ? 28.350 -2.588 -19.520 1.00 97.56 305 LYS A CA 1
ATOM 2337 C C . LYS A 1 305 ? 27.166 -3.538 -19.343 1.00 97.56 305 LYS A C 1
ATOM 2339 O O . LYS A 1 305 ? 27.142 -4.310 -18.391 1.00 97.56 305 LYS A O 1
ATOM 2344 N N . ILE A 1 306 ? 26.189 -3.475 -20.247 1.00 97.81 306 ILE A N 1
ATOM 2345 C CA . ILE A 1 306 ? 25.153 -4.497 -20.413 1.00 97.81 306 ILE A CA 1
ATOM 2346 C C . ILE A 1 306 ? 25.522 -5.256 -21.695 1.00 97.81 306 ILE A C 1
ATOM 2348 O O . ILE A 1 306 ? 25.341 -4.691 -22.772 1.00 97.81 306 ILE A O 1
ATOM 2352 N N . PRO A 1 307 ? 26.076 -6.481 -21.608 1.00 97.25 307 PRO A N 1
ATOM 2353 C CA . PRO A 1 307 ? 26.793 -7.069 -22.743 1.00 97.25 307 PRO A CA 1
ATOM 2354 C C . PRO A 1 307 ? 25.913 -7.464 -23.929 1.00 97.25 307 PRO A C 1
ATOM 2356 O O . PRO A 1 307 ? 26.368 -7.409 -25.069 1.00 97.25 307 PRO A O 1
ATOM 2359 N N . PHE A 1 308 ? 24.681 -7.906 -23.668 1.00 98.31 308 PHE A N 1
ATOM 2360 C CA . PHE A 1 308 ? 23.779 -8.376 -24.714 1.00 98.31 308 PHE A CA 1
ATOM 2361 C C . PHE A 1 308 ? 22.316 -8.132 -24.346 1.00 98.31 308 PHE A C 1
ATOM 2363 O O . PHE A 1 308 ? 21.855 -8.527 -23.271 1.00 98.31 308 PHE A O 1
ATOM 2370 N N . ILE A 1 309 ? 21.566 -7.499 -25.246 1.00 97.69 309 ILE A N 1
ATOM 2371 C CA . ILE A 1 309 ? 20.165 -7.136 -25.040 1.00 97.69 309 ILE A CA 1
ATOM 2372 C C . ILE A 1 309 ? 19.287 -7.844 -26.073 1.00 97.69 309 ILE A C 1
ATOM 2374 O O . ILE A 1 309 ? 19.367 -7.598 -27.278 1.00 97.69 309 ILE A O 1
ATOM 2378 N N . ILE A 1 310 ? 18.386 -8.693 -25.578 1.00 98.06 310 ILE A N 1
ATOM 2379 C CA . ILE A 1 310 ? 17.300 -9.282 -26.361 1.00 98.06 310 ILE A CA 1
ATOM 2380 C C . ILE A 1 310 ? 16.031 -8.490 -26.072 1.00 98.06 310 ILE A C 1
ATOM 2382 O O . ILE A 1 310 ? 15.672 -8.268 -24.911 1.00 98.06 310 ILE A O 1
ATOM 2386 N N . TYR A 1 311 ? 15.313 -8.106 -27.122 1.00 96.75 311 TYR A N 1
ATOM 2387 C CA . TYR A 1 311 ? 14.063 -7.382 -26.975 1.00 96.75 311 TYR A CA 1
ATOM 2388 C C . TYR A 1 311 ? 12.949 -7.955 -27.838 1.00 96.75 311 TYR A C 1
ATOM 2390 O O . TYR A 1 311 ? 13.127 -8.170 -29.034 1.00 96.75 311 TYR A O 1
ATOM 2398 N N . SER A 1 312 ? 11.791 -8.199 -27.227 1.00 96.19 312 SER A N 1
ATOM 2399 C CA . SER A 1 312 ? 10.592 -8.653 -27.926 1.00 96.19 312 SER A CA 1
ATOM 2400 C C . SER A 1 312 ? 9.514 -7.576 -27.883 1.00 96.19 312 SER A C 1
ATOM 2402 O O . SER A 1 312 ? 9.032 -7.220 -26.805 1.00 96.19 312 SER A O 1
ATOM 2404 N N . ASP A 1 313 ? 9.132 -7.081 -29.061 1.00 93.62 313 ASP A N 1
ATOM 2405 C CA . ASP A 1 313 ? 8.143 -6.011 -29.223 1.00 93.62 313 ASP A CA 1
ATOM 2406 C C . ASP A 1 313 ? 7.331 -6.204 -30.510 1.00 93.62 313 ASP A C 1
ATOM 2408 O O . ASP A 1 313 ? 7.826 -6.733 -31.508 1.00 93.62 313 ASP A O 1
ATOM 2412 N N . ALA A 1 314 ? 6.076 -5.765 -30.477 1.00 92.62 314 ALA A N 1
ATOM 2413 C CA . ALA A 1 314 ? 5.190 -5.723 -31.636 1.00 92.62 314 ALA A CA 1
ATOM 2414 C C . ALA A 1 314 ? 5.380 -4.437 -32.462 1.00 92.62 314 ALA A C 1
ATOM 2416 O O . ALA A 1 314 ? 4.937 -4.358 -33.609 1.00 92.62 314 ALA A O 1
ATOM 2417 N N . PHE A 1 315 ? 6.031 -3.416 -31.892 1.00 91.44 315 PHE A N 1
ATOM 2418 C CA . PHE A 1 315 ? 6.264 -2.125 -32.532 1.00 91.44 315 PHE A CA 1
ATOM 2419 C C . PHE A 1 315 ? 7.733 -1.704 -32.455 1.00 91.44 315 PHE A C 1
ATOM 2421 O O . PHE A 1 315 ? 8.513 -2.189 -31.641 1.00 91.44 315 PHE A O 1
ATOM 2428 N N . PHE A 1 316 ? 8.108 -0.740 -33.296 1.00 93.50 316 PHE A N 1
ATOM 2429 C CA . PHE A 1 316 ? 9.390 -0.057 -33.156 1.00 93.50 316 PHE A CA 1
ATOM 2430 C C . PHE A 1 316 ? 9.317 0.925 -31.975 1.00 93.50 316 PHE A C 1
ATOM 2432 O O . PHE A 1 316 ? 8.891 2.067 -32.150 1.00 93.50 316 PHE A O 1
ATOM 2439 N N . SER A 1 317 ? 9.675 0.471 -30.773 1.00 91.44 317 SER A N 1
ATOM 2440 C CA . SER A 1 317 ? 9.716 1.302 -29.562 1.00 91.44 317 SER A CA 1
ATOM 2441 C C . SER A 1 317 ? 11.117 1.842 -29.258 1.00 91.44 317 SER A C 1
ATOM 2443 O O . SER A 1 317 ? 12.104 1.467 -29.891 1.00 91.44 317 SER A O 1
ATOM 2445 N N . GLU A 1 318 ? 11.222 2.728 -28.268 1.00 92.06 318 GLU A N 1
ATOM 2446 C CA . GLU A 1 318 ? 12.467 3.369 -27.837 1.00 92.06 318 GLU A CA 1
ATOM 2447 C C . GLU A 1 318 ? 13.543 2.375 -27.382 1.00 92.06 318 GLU A C 1
ATOM 2449 O O . GLU A 1 318 ? 14.710 2.741 -27.350 1.00 92.06 318 GLU A O 1
ATOM 2454 N N . MET A 1 319 ? 13.200 1.137 -27.019 1.00 93.94 319 MET A N 1
ATOM 2455 C CA . MET A 1 319 ? 14.186 0.101 -26.676 1.00 93.94 319 MET A CA 1
ATOM 2456 C C . MET A 1 319 ? 14.850 -0.516 -27.914 1.00 93.94 319 MET A C 1
ATOM 2458 O O . MET A 1 319 ? 15.990 -0.965 -27.828 1.00 93.94 319 MET A O 1
ATOM 2462 N N . VAL A 1 320 ? 14.167 -0.527 -29.066 1.00 95.31 320 VAL A N 1
ATOM 2463 C CA . VAL A 1 320 ? 14.613 -1.223 -30.285 1.00 95.31 320 VAL A CA 1
ATOM 2464 C C . VAL A 1 320 ? 16.007 -0.786 -30.763 1.00 95.31 320 VAL A C 1
ATOM 2466 O O . VAL A 1 320 ? 16.809 -1.668 -31.063 1.00 95.31 320 VAL A O 1
ATOM 2469 N N . PRO A 1 321 ? 16.363 0.516 -30.800 1.00 95.31 321 PRO A N 1
ATOM 2470 C CA . PRO A 1 321 ? 17.703 0.951 -31.207 1.00 95.31 321 PRO A CA 1
ATOM 2471 C C . PRO A 1 321 ? 18.849 0.486 -30.298 1.00 95.31 321 PRO A C 1
ATOM 2473 O O . PRO A 1 321 ? 20.005 0.607 -30.696 1.00 95.31 321 PRO A O 1
ATOM 2476 N N . TYR A 1 322 ? 18.541 0.007 -29.089 1.00 95.25 322 TYR A N 1
ATOM 2477 C CA . TYR A 1 322 ? 19.520 -0.420 -28.087 1.00 95.25 322 TYR A CA 1
ATOM 2478 C C . TYR A 1 322 ? 19.629 -1.946 -27.963 1.00 95.25 322 TYR A C 1
ATOM 2480 O O . TYR A 1 322 ? 20.414 -2.422 -27.153 1.00 95.25 322 TYR A O 1
ATOM 2488 N N . ALA A 1 323 ? 18.831 -2.714 -28.710 1.00 96.75 323 ALA A N 1
ATOM 2489 C CA . ALA A 1 323 ? 18.832 -4.171 -28.643 1.00 96.75 323 ALA A CA 1
ATOM 2490 C C . ALA A 1 323 ? 19.767 -4.793 -29.690 1.00 96.75 323 ALA A C 1
ATOM 2492 O O . ALA A 1 323 ? 19.804 -4.356 -30.840 1.00 96.75 323 ALA A O 1
ATOM 2493 N N . ASP A 1 324 ? 20.454 -5.868 -29.313 1.00 97.88 324 ASP A N 1
ATOM 2494 C CA . ASP A 1 324 ? 21.302 -6.655 -30.214 1.00 97.88 324 ASP A CA 1
ATOM 2495 C C . ASP A 1 324 ? 20.487 -7.672 -31.022 1.00 97.88 324 ASP A C 1
ATOM 2497 O O . ASP A 1 324 ? 20.780 -7.947 -32.188 1.00 97.88 324 ASP A O 1
ATOM 2501 N N . LEU A 1 325 ? 19.438 -8.228 -30.406 1.00 98.00 325 LEU A N 1
ATOM 2502 C CA . LEU A 1 325 ? 18.501 -9.149 -31.042 1.00 98.00 325 LEU A CA 1
ATOM 2503 C C . LEU A 1 325 ? 17.062 -8.709 -30.787 1.00 98.00 325 LEU A C 1
ATOM 2505 O O . LEU A 1 325 ? 16.596 -8.677 -29.649 1.00 98.00 325 LEU A O 1
ATOM 2509 N N . ILE A 1 326 ? 16.339 -8.444 -31.873 1.00 97.62 326 ILE A N 1
ATOM 2510 C CA . ILE A 1 326 ? 14.924 -8.080 -31.830 1.00 97.62 326 ILE A CA 1
ATOM 2511 C C . ILE A 1 326 ? 14.085 -9.275 -32.279 1.00 97.62 326 ILE A C 1
ATOM 2513 O O . ILE A 1 326 ? 14.270 -9.800 -33.380 1.00 97.62 326 ILE A O 1
ATOM 2517 N N . LEU A 1 327 ? 13.147 -9.682 -31.430 1.00 97.00 327 LEU A N 1
ATOM 2518 C CA . LEU A 1 327 ? 12.150 -10.704 -31.721 1.00 97.00 327 LEU A CA 1
ATOM 2519 C C . LEU A 1 327 ? 10.807 -10.011 -32.011 1.00 97.00 327 LEU A C 1
ATOM 2521 O O . LEU A 1 327 ? 10.229 -9.423 -31.094 1.00 97.00 327 LEU A O 1
ATOM 2525 N N . PRO A 1 328 ? 10.300 -10.039 -33.256 1.00 94.81 328 PRO A N 1
ATOM 2526 C CA . PRO A 1 328 ? 9.008 -9.433 -33.558 1.00 94.81 328 PRO A CA 1
ATOM 2527 C C . PRO A 1 328 ? 7.889 -10.211 -32.852 1.00 94.81 328 PRO A C 1
ATOM 2529 O O . PRO A 1 328 ? 7.755 -11.418 -33.062 1.00 94.81 328 PRO A O 1
ATOM 2532 N N . ASP A 1 329 ? 7.099 -9.524 -32.024 1.00 93.44 329 ASP A N 1
ATOM 2533 C CA . ASP A 1 329 ? 5.907 -10.091 -31.383 1.00 93.44 329 ASP A CA 1
ATOM 2534 C C . ASP A 1 329 ? 4.635 -9.770 -32.182 1.00 93.44 329 ASP A C 1
ATOM 2536 O O . ASP A 1 329 ? 4.568 -8.842 -32.988 1.00 93.44 329 ASP A O 1
ATOM 2540 N N . THR A 1 330 ? 3.609 -10.567 -31.927 1.00 92.62 330 THR A N 1
ATOM 2541 C CA . THR A 1 330 ? 2.248 -10.381 -32.419 1.00 92.62 330 THR A CA 1
ATOM 2542 C C . THR A 1 330 ? 1.511 -9.283 -31.663 1.00 92.62 330 THR A C 1
ATOM 2544 O O . THR A 1 330 ? 1.670 -9.088 -30.455 1.00 92.62 330 THR A O 1
ATOM 2547 N N . THR A 1 331 ? 0.617 -8.591 -32.360 1.00 91.31 331 THR A N 1
ATOM 2548 C CA . THR A 1 331 ? -0.353 -7.715 -31.703 1.00 91.31 331 THR A CA 1
ATOM 2549 C C . THR A 1 331 ? -1.465 -8.535 -31.045 1.00 91.31 331 THR A C 1
ATOM 2551 O O . THR A 1 331 ? -1.686 -9.712 -31.334 1.00 91.31 331 THR A O 1
ATOM 2554 N N . TYR A 1 332 ? -2.259 -7.888 -30.191 1.00 88.81 332 TYR A N 1
ATOM 2555 C CA . TYR A 1 332 ? -3.420 -8.521 -29.560 1.00 88.81 332 TYR A CA 1
ATOM 2556 C C . TYR A 1 332 ? -4.521 -8.961 -30.553 1.00 88.81 332 TYR A C 1
ATOM 2558 O O . TYR A 1 332 ? -5.474 -9.610 -30.128 1.00 88.81 332 TYR A O 1
ATOM 2566 N N . LEU A 1 333 ? -4.415 -8.604 -31.842 1.00 92.50 333 LEU A N 1
ATOM 2567 C CA . LEU A 1 333 ? -5.350 -8.986 -32.910 1.00 92.50 333 LEU A CA 1
ATOM 2568 C C . LEU A 1 333 ? -4.991 -10.311 -33.593 1.00 92.50 333 LEU A C 1
ATOM 2570 O O . LEU A 1 333 ? -5.807 -10.836 -34.345 1.00 92.50 333 LEU A O 1
ATOM 2574 N N . GLU A 1 334 ? -3.793 -10.838 -33.352 1.00 94.00 334 GLU A N 1
ATOM 2575 C CA . GLU A 1 334 ? -3.226 -11.988 -34.073 1.00 94.00 334 GLU A CA 1
ATOM 2576 C C . GLU A 1 334 ? -3.097 -13.226 -33.172 1.00 94.00 334 GLU A C 1
ATOM 2578 O O . GLU A 1 334 ? -2.709 -14.302 -33.628 1.00 94.00 334 GLU A O 1
ATOM 2583 N N . ARG A 1 335 ? -3.419 -13.095 -31.877 1.00 91.38 335 ARG A N 1
ATOM 2584 C CA . ARG A 1 335 ? -3.203 -14.148 -30.881 1.00 91.38 335 ARG A CA 1
ATOM 2585 C C . ARG A 1 335 ? -4.410 -14.384 -29.986 1.00 91.38 335 ARG A C 1
ATOM 2587 O O . ARG A 1 335 ? -5.158 -13.467 -29.650 1.00 91.38 335 ARG A O 1
ATOM 2594 N N . TRP A 1 336 ? -4.565 -15.641 -29.584 1.00 91.62 336 TRP A N 1
ATOM 2595 C CA . TRP A 1 336 ? -5.439 -16.002 -28.478 1.00 91.62 336 TRP A CA 1
ATOM 2596 C C . TRP A 1 336 ? -4.772 -15.567 -27.179 1.00 91.62 336 TRP A C 1
ATOM 2598 O O . TRP A 1 336 ? -3.626 -15.926 -26.920 1.00 91.62 336 TRP A O 1
ATOM 2608 N N . ASP A 1 337 ? -5.483 -14.785 -26.379 1.00 86.69 337 ASP A N 1
ATOM 2609 C CA . ASP A 1 337 ? -4.986 -14.271 -25.104 1.00 86.69 337 ASP A CA 1
ATOM 2610 C C . ASP A 1 337 ? -6.132 -14.227 -24.088 1.00 86.69 337 ASP A C 1
ATOM 2612 O O . ASP A 1 337 ? -7.308 -14.286 -24.457 1.00 86.69 337 ASP A O 1
ATOM 2616 N N . ALA A 1 338 ? -5.810 -14.092 -22.808 1.00 83.50 338 ALA A N 1
ATOM 2617 C CA . ALA A 1 338 ? -6.795 -13.901 -21.755 1.00 83.50 338 ALA A CA 1
ATOM 2618 C C . ALA A 1 338 ? -6.365 -12.749 -20.850 1.00 83.50 338 ALA A C 1
ATOM 2620 O O . ALA A 1 338 ? -5.235 -12.698 -20.373 1.00 83.50 338 ALA A O 1
ATOM 2621 N N . ILE A 1 339 ? -7.287 -11.830 -20.573 1.00 77.00 339 ILE A N 1
ATOM 2622 C CA . ILE A 1 339 ? -7.128 -10.879 -19.477 1.00 77.00 339 ILE A CA 1
ATOM 2623 C C . ILE A 1 339 ? -7.695 -11.570 -18.247 1.00 77.00 339 ILE A C 1
ATOM 2625 O O . ILE A 1 339 ? -8.906 -11.579 -18.034 1.00 77.00 339 ILE A O 1
ATOM 2629 N N . SER A 1 340 ? -6.792 -12.215 -17.514 1.00 70.25 340 SER A N 1
ATOM 2630 C CA . SER A 1 340 ? -7.117 -13.001 -16.331 1.00 70.25 340 SER A CA 1
ATOM 2631 C C . SER A 1 340 ? -7.230 -12.123 -15.086 1.00 70.25 340 SER A C 1
ATOM 2633 O O . SER A 1 340 ? -6.465 -11.167 -14.915 1.00 70.25 340 SER A O 1
ATOM 2635 N N . LEU A 1 341 ? -8.084 -12.542 -14.149 1.00 68.62 341 LEU A N 1
ATOM 2636 C CA . LEU A 1 341 ? -8.081 -12.072 -12.757 1.00 68.62 341 LEU A CA 1
ATOM 2637 C C . LEU A 1 341 ? -6.701 -12.110 -12.071 1.00 68.62 341 LEU A C 1
ATOM 2639 O O . LEU A 1 341 ? -6.521 -11.426 -11.066 1.00 68.62 341 LEU A O 1
ATOM 2643 N N . LEU A 1 342 ? -5.736 -12.879 -12.591 1.00 62.75 342 LEU A N 1
ATOM 2644 C CA . LEU A 1 342 ? -4.386 -13.000 -12.032 1.00 62.75 342 LEU A CA 1
ATOM 2645 C C . LEU A 1 342 ? -3.483 -11.775 -12.267 1.00 62.75 342 LEU A C 1
ATOM 2647 O O . LEU A 1 342 ? -2.605 -11.528 -11.446 1.00 62.75 342 LEU A O 1
ATOM 2651 N N . ASP A 1 343 ? -3.663 -11.026 -13.361 1.00 59.41 343 ASP A N 1
ATOM 2652 C CA . ASP A 1 343 ? -2.770 -9.907 -13.726 1.00 59.41 343 ASP A CA 1
ATOM 2653 C C . ASP A 1 343 ? -3.358 -8.554 -13.297 1.00 59.41 343 ASP A C 1
ATOM 2655 O O . ASP A 1 343 ? -2.788 -7.815 -12.491 1.00 59.41 343 ASP A O 1
ATOM 2659 N N . ARG A 1 344 ? -4.565 -8.246 -13.784 1.00 64.00 344 ARG A N 1
ATOM 2660 C CA . ARG A 1 344 ? -5.350 -7.080 -13.366 1.00 64.00 344 ARG A CA 1
ATOM 2661 C C . ARG A 1 344 ? -6.824 -7.438 -13.411 1.00 64.00 344 ARG A C 1
ATOM 2663 O O . ARG A 1 344 ? -7.384 -7.467 -14.507 1.00 64.00 344 ARG A O 1
ATOM 2670 N N . PRO A 1 345 ? -7.471 -7.660 -12.257 1.00 61.59 345 PRO A N 1
ATOM 2671 C CA . PRO A 1 345 ? -8.884 -7.970 -12.245 1.00 61.59 345 PRO A CA 1
ATOM 2672 C C . PRO A 1 345 ? -9.662 -6.825 -12.881 1.00 61.59 345 PRO A C 1
ATOM 2674 O O . PRO A 1 345 ? -9.729 -5.716 -12.341 1.00 61.59 345 PRO A O 1
ATOM 2677 N N . ILE A 1 346 ? -10.243 -7.089 -14.046 1.00 72.50 346 ILE A N 1
ATOM 2678 C CA . ILE A 1 346 ? -11.355 -6.280 -14.509 1.00 72.50 346 ILE A CA 1
ATOM 2679 C C . ILE A 1 346 ? -12.511 -6.665 -13.593 1.00 72.50 346 ILE A C 1
ATOM 2681 O O . ILE A 1 346 ? -12.710 -7.835 -13.265 1.00 72.50 346 ILE A O 1
ATOM 2685 N N . SER A 1 347 ? -13.223 -5.671 -13.093 1.00 78.69 347 SER A N 1
ATOM 2686 C CA . SER A 1 347 ? -14.393 -5.918 -12.272 1.00 78.69 347 SER A CA 1
ATOM 2687 C C . SER A 1 347 ? -15.462 -4.887 -12.548 1.00 78.69 347 SER A C 1
ATOM 2689 O O . SER A 1 347 ? -15.203 -3.745 -12.939 1.00 78.69 347 SER A O 1
ATOM 2691 N N . SER A 1 348 ? -16.686 -5.341 -12.351 1.00 81.19 348 SER A N 1
ATOM 2692 C CA . SER A 1 348 ? -17.887 -4.528 -12.303 1.00 81.19 348 SER A CA 1
ATOM 2693 C C . SER A 1 348 ? -18.382 -4.459 -10.854 1.00 81.19 348 SER A C 1
ATOM 2695 O O . SER A 1 348 ? -17.912 -5.225 -10.002 1.00 81.19 348 SER A O 1
ATOM 2697 N N . PRO A 1 349 ? -19.334 -3.570 -10.537 1.00 77.75 349 PRO A N 1
ATOM 2698 C CA . PRO A 1 349 ? -20.041 -3.626 -9.263 1.00 77.75 349 PRO A CA 1
ATOM 2699 C C . PRO A 1 349 ? -20.695 -4.990 -8.979 1.00 77.75 349 PRO A C 1
ATOM 2701 O O . PRO A 1 349 ? -20.926 -5.308 -7.814 1.00 77.75 349 PRO A O 1
ATOM 2704 N N . GLU A 1 350 ? -20.983 -5.791 -10.003 1.00 81.94 350 GLU A N 1
ATOM 2705 C CA . GLU A 1 350 ? -21.646 -7.090 -9.897 1.00 81.94 350 GLU A CA 1
ATOM 2706 C C . GLU A 1 350 ? -20.667 -8.249 -9.661 1.00 81.94 350 GLU A C 1
ATOM 2708 O O . GLU A 1 350 ? -21.082 -9.308 -9.195 1.00 81.94 350 GLU A O 1
ATOM 2713 N N . GLY A 1 351 ? -19.370 -8.068 -9.935 1.00 84.56 351 GLY A N 1
ATOM 2714 C CA . GLY A 1 351 ? -18.378 -9.116 -9.711 1.00 84.56 351 GLY A CA 1
ATOM 2715 C C . GLY A 1 351 ? -17.108 -9.011 -10.559 1.00 84.56 351 GLY A C 1
ATOM 2716 O O . GLY A 1 351 ? -16.950 -8.072 -11.350 1.00 84.56 351 GLY A O 1
ATOM 2717 N N . PRO A 1 352 ? -16.182 -9.972 -10.377 1.00 84.88 352 PRO A N 1
ATOM 2718 C CA . PRO A 1 352 ? -14.989 -10.094 -11.205 1.00 84.88 352 PRO A CA 1
ATOM 2719 C C . PRO A 1 352 ? -15.364 -10.427 -12.655 1.00 84.88 352 PRO A C 1
ATOM 2721 O O . PRO A 1 352 ? -16.336 -11.138 -12.910 1.00 84.88 352 PRO A O 1
ATOM 2724 N N . THR A 1 353 ? -14.575 -9.930 -13.601 1.00 82.88 353 THR A N 1
ATOM 2725 C CA . THR A 1 353 ? -14.736 -10.183 -15.032 1.00 82.88 353 THR A CA 1
ATOM 2726 C C . THR A 1 353 ? -13.449 -10.755 -15.611 1.00 82.88 353 THR A C 1
ATOM 2728 O O . THR A 1 353 ? -12.376 -10.186 -15.426 1.00 82.88 353 THR A O 1
ATOM 2731 N N . ASP A 1 354 ? -13.578 -11.846 -16.363 1.00 82.75 354 ASP A N 1
ATOM 2732 C CA . ASP A 1 354 ? -12.533 -12.352 -17.253 1.00 82.75 354 ASP A CA 1
ATOM 2733 C C . ASP A 1 354 ? -12.878 -11.991 -18.699 1.00 82.75 354 ASP A C 1
ATOM 2735 O O . ASP A 1 354 ? -14.050 -11.909 -19.082 1.00 82.75 354 ASP A O 1
ATOM 2739 N N . ALA A 1 355 ? -11.849 -11.787 -19.518 1.00 81.56 355 ALA A N 1
ATOM 2740 C CA . ALA A 1 355 ? -12.018 -11.558 -20.944 1.00 81.56 355 ALA A CA 1
ATOM 2741 C C . ALA A 1 355 ? -11.048 -12.423 -21.744 1.00 81.56 355 ALA A C 1
ATOM 2743 O O . ALA A 1 355 ? -9.867 -12.510 -21.417 1.00 81.56 355 ALA A O 1
ATOM 2744 N N . ILE A 1 356 ? -11.536 -13.009 -22.835 1.00 86.12 356 ILE A N 1
ATOM 2745 C CA . ILE A 1 356 ? -10.677 -13.603 -23.861 1.00 86.12 356 ILE A CA 1
ATOM 2746 C C . ILE A 1 356 ? -10.425 -12.576 -24.963 1.00 86.12 356 ILE A C 1
ATOM 2748 O O . ILE A 1 356 ? -11.310 -11.795 -25.318 1.00 86.12 356 ILE A O 1
ATOM 2752 N N . ARG A 1 357 ? -9.221 -12.591 -25.526 1.00 86.56 357 ARG A N 1
ATOM 2753 C CA . ARG A 1 357 ? -8.922 -11.949 -26.803 1.00 86.56 357 ARG A CA 1
ATOM 2754 C C . ARG A 1 357 ? -8.889 -13.031 -27.869 1.00 86.56 357 ARG A C 1
ATOM 2756 O O . ARG A 1 357 ? -8.170 -14.020 -27.737 1.00 86.56 357 ARG A O 1
ATOM 2763 N N . GLN A 1 358 ? -9.705 -12.836 -28.895 1.00 90.94 358 GLN A N 1
ATOM 2764 C CA . GLN A 1 358 ? -9.773 -13.697 -30.064 1.00 90.94 358 GLN A CA 1
ATOM 2765 C C . GLN A 1 358 ? -9.050 -13.006 -31.229 1.00 90.94 358 GLN A C 1
ATOM 2767 O O . GLN A 1 358 ? -9.310 -11.819 -31.453 1.00 90.94 358 GLN A O 1
ATOM 2772 N N . PRO A 1 359 ? -8.202 -13.724 -31.990 1.00 92.44 359 PRO A N 1
ATOM 2773 C CA . PRO A 1 359 ? -7.623 -13.195 -33.214 1.00 92.44 35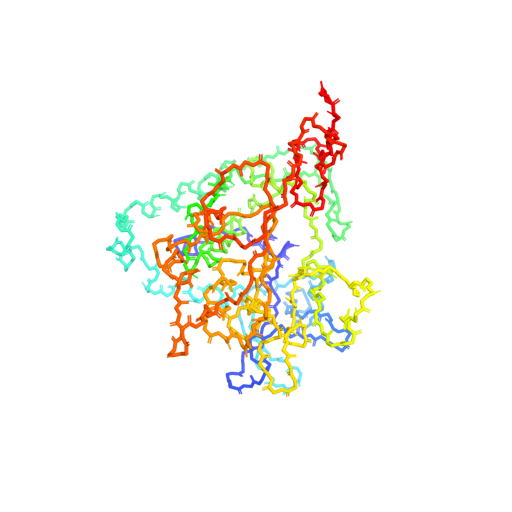9 PRO A CA 1
ATOM 2774 C C . PRO A 1 359 ? -8.703 -12.767 -34.212 1.00 92.44 359 PRO A C 1
ATOM 2776 O O . PRO A 1 359 ? -9.694 -13.479 -34.402 1.00 92.44 359 PRO A O 1
ATOM 2779 N N . ILE A 1 360 ? -8.497 -11.630 -34.869 1.00 93.81 360 ILE A N 1
ATOM 2780 C CA . ILE A 1 360 ? -9.371 -11.131 -35.943 1.00 93.81 360 ILE A CA 1
ATOM 2781 C C . ILE A 1 360 ? -8.622 -10.856 -37.254 1.00 93.81 360 ILE A C 1
ATOM 2783 O O . ILE A 1 360 ? -9.248 -10.406 -38.215 1.00 93.81 360 ILE A O 1
ATOM 2787 N N . ILE A 1 361 ? -7.309 -11.095 -37.280 1.00 85.44 361 ILE A N 1
ATOM 2788 C CA . ILE A 1 361 ? -6.442 -11.006 -38.461 1.00 85.44 361 ILE A CA 1
ATOM 2789 C C . ILE A 1 361 ? -5.897 -12.395 -38.777 1.00 85.44 361 ILE A C 1
ATOM 2791 O O . ILE A 1 361 ? -5.572 -13.125 -37.811 1.00 85.44 361 ILE A O 1
#

Secondary structure (DSSP, 8-state):
-HHHHTT---HHHHHHHSSTTSEEE--TTSTTTTSBPB-TT-PBEEEETTTTEEEETT-TT--B--SS-EE-TTS-EEEEHHHHHHHHHHSGGGSHHHHHHHHT--HHHHHHHHHHHHHHHHTS-EEE---EE-TTS-EESSEEE--------HHHHSSTTHHHHHHHHHHHHHHTT-BSSTTSB-PPTTPSPPSS-S-PPP-SGGG--TTS--SS-S-----SGGGS-B-TTS-B-STT-TTSSSSTT-TT--GGGHHHHHHHT-S---S-EEEES--TTTTT-S-HHHHHHHTT-B-TTS-BSS--EEEEESS--TTGGG-SEEEEPPPTTSS-EEE-TTTS-EEETTEEE-EEEPP--

Sequence (361 aa):
QQLLLAEKIDFAYLVRYTNAGWLVIDKPGAGNDGLFARDEEGNPLCWDGNSDALANAMAAGASPRLTGEYTLPDGTRAVPAFELMARRYLDDAYSPEAVADQTGVTPGTIRRLASELAEAAFEQEVVLDIPWTDWAGREQQQMIGRPVSFHAMRGISAHSNGFHTCRALHLLQMLLGTIDVPGGFRYKPPFPTAIPPHQLPAGKPAQVQPNSTLGGPPLGFPTGPEELLLDDNGEPMRIDKAYSWEAPLSAHGLMHMVITNAWKGDPYPIDTLFMFMANMSWNSSMNSAGVMEMLTDRDSDGEYKIPFIIYSDAFFSEMVPYADLILPDTTYLERWDAISLLDRPISSPEGPTDAIRQPII

=== Feature glossary ===
A reading guide for the features in this record.

Start from the sequence.

  · Sequence gives the chain of amino acids in standard one-letter code (A=alanine, C=cysteine, …, Y=tyrosine), read N→C. It is the only feature that is directly encoded by the gene; all structural features are derived from the folded form of this sequence.

Fold it, and you get atomic coordinates and the backbone conformation that goes with them.

  · The mmCIF table is the protein's shape written out atom by atom. For each backbone N, Cα, C, and carbonyl O, it records an (x, y, z) coordinate triple in Å plus the residue type, chain letter, and residue number.

  · Backbone dihedral angles. Every residue except chain termini has a φ (preceding-C → N → Cα → C) and a ψ (N → Cα → C → next-N). They are reported in degrees following the IUPAC sign convention. Secondary structure is essentially a statement about which (φ, ψ) basin each residue occupies.

  · DSSP 8-state secondary structure assigns each residue one of H (α-helix), G (3₁₀-helix), I (π-helix), E (extended β-strand), B (isolated β-bridge), T (hydrogen-bonded turn), S (bend), or '-' (coil). The assignment is computed from backbone hydrogen-bond geometry via the Kabsch–Sander algorithm.

  · P-SEA three-state annotation labels each residue as helix, strand, or coil based purely on the geometry of the Cα trace. It serves as a fallback when the full backbone (and thus DSSP) is unavailable.

Summarize the fold with a handful of shape descriptors and a per-residue structural alphabet.

  · Radius of gyration (Rg) is the root-mean-square distance of Cα atoms from their centroid — a single number for overall size and compactness. A globular domain of N residues has Rg ≈ 2.2·N^0.38 Å; an extended or disordered chain has a much larger Rg. The Cα contact count is the number of residue pairs whose Cα atoms are within 8 Å and are more than four positions apart in sequence — a standard proxy for tertiary packing density. The bounding box is the smallest axis-aligned box enclosing all Cα atoms.

  · Foldseek's 3Di representation compresses backbone geometry into a per-residue letter drawn from a learned twenty-state alphabet. It captures the tertiary interaction pattern around each residue — which residues are packed against it in space, regardless of where they are in sequence.

  · Accessible surface area quantifies burial. A residue with SASA near zero is packed into the hydrophobic core; one with SASA >100 Å² sits on the surface. Computed here via the Shrake–Rupley numerical algorithm with a 1.4 Å probe.

Ask how reliable the model is.

  · For AlphaFold models, the B-factor field carries pLDDT — the model's own estimate of local accuracy on a 0–100 scale. Regions with pLDDT<50 should be treated as essentially unmodeled; they often correspond to intrinsically disordered segments.

  · For experimental (PDB) structures, the B-factor (temperature factor) quantifies the positional spread of each atom in the crystal — a combination of thermal vibration and static disorder — in units of Å². High B-factors mark flexible loops or poorly resolved regions; low B-factors mark the rigid, well-ordered core.

  · PAE(i, j) answers: if I align the predicted and true structures on residue i, how far off (in Å) do I expect residue j to be? A block-diagonal PAE matrix with low values on the blocks and high values off-diagonal is the signature of a multi-domain protein with confidently predicted domains but uncertain inter-domain orientation.

Place it in context: what it resembles, what it is annotated as, and how it looks.

  · Structural nearest neighbors (via Foldseek easy-search vs the PDB). Reported per hit: target PDB id, E-value, and alignment TM-score. A TM-score above ~0.5 is the conventional threshold for 'same fold'.

  · Functional annotations link the protein to curated databases. InterPro entries identify conserved domains and families by matching the sequence against member-database signatures (Pfam, PROSITE, CDD, …). Gene Ontology (GO) terms describe molecular function, biological process, and cellular component in a controlled vocabulary. CATH places the structure in a hierarchical fold classification (Class/Architecture/Topology/Homologous-superfamily). The organism is the source species.

  · Plot images: a contact map (which residues are close in 3D, as an N×N binary image), a Ramachandran scatter (backbone torsion angles, revealing secondary-structure composition at a glance), and — for AlphaFold structures — a PAE heatmap (pairwise prediction confidence).

  · Structure images are PyMOL renders from six orthogonal camera directions. Cartoon representation draws helices as coils and strands as arrows; sticks shows the backbone as bonds; surface shows the solvent-excluded envelope. Rainbow coloring maps sequence position to hue (blue→red, N→C); chain coloring assigns a distinct color per polypeptide.